Protein 5VIA (pdb70)

Secondary structure (DSSP, 8-state):
----SS-HHHHHHHHHHHHHH-TTHHHHHHHHHHHHHHHHHT---S-TTT-S--STT-HHHHHHHHHHHHHSTTS-HHHHHHHHHHHHHHHTT---HHHHHT-EE------PPP-----SSTT--S--HHHHHHTTTT--HHHHHHHGGGGGS----TTTTS--S-BSSS--S--STHHHHHHHHHGGG-EE------TT-TT-SS--SSEEEEEE---PEEEEEEHHHHHGGGSHHHHHHHHHHHH-HHHHHHHHHHHHHHHHHTT--S-EE-----

Solvent-accessible surface area: 14124 Å² total; per-residue (Å²): 162,130,130,12,140,44,9,34,82,73,5,4,40,20,0,13,126,58,0,116,187,96,47,55,10,0,13,14,1,5,39,10,6,26,2,50,0,0,89,65,20,1,10,27,9,130,24,9,24,8,18,35,1,0,101,31,31,27,129,72,4,44,39,11,18,98,109,0,30,92,57,23,76,90,37,25,67,42,8,0,8,7,5,0,0,0,0,0,0,86,69,2,119,8,9,36,111,39,0,23,100,112,12,103,29,14,3,98,80,81,153,104,75,109,77,94,56,152,20,209,78,124,142,74,116,55,22,57,19,36,62,2,10,70,40,0,39,56,8,78,49,24,9,0,1,0,12,21,0,25,33,3,10,15,60,17,71,42,46,9,7,5,21,102,86,4,9,27,1,12,139,83,102,58,1,38,10,59,4,0,80,8,1,50,136,27,36,241,63,23,50,121,35,122,17,62,121,56,134,142,0,155,107,4,86,75,27,4,155,48,2,63,10,16,117,36,164,138,176,119,120,38,0,0,0,16,15,39,5,6,72,29,1,143,69,173,71,6,82,89,29,1,60,116,0,16,95,52,67,130,47,1,96,105,36,0,25,41,0,1,19,74,2,8,37,7,98,35,152,198,28,98,83,42,40,82,44,154

Structure (mmCIF, N/CA/C/O backbone):
data_5VIA
#
_entry.id   5VIA
#
_cell.length_a   63.680
_cell.length_b   63.680
_cell.length_c   152.490
_cell.angle_alpha   90.00
_cell.angle_beta   90.00
_cell.angle_gamma   90.00
#
_symmetry.space_group_name_H-M   'P 41 21 2'
#
loop_
_entity.id
_entity.type
_entity.pdbx_description
1 polymer Pseudoperoxidase
2 non-polymer 'PROTOPORPHYRIN IX CONTAINING FE'
3 water water
#
loop_
_atom_site.group_PDB
_atom_site.id
_atom_site.type_symbol
_atom_site.label_atom_id
_atom_site.label_alt_id
_atom_site.label_comp_id
_atom_site.label_asym_id
_atom_site.label_entity_id
_atom_site.label_seq_id
_atom_site.pdbx_PDB_ins_code
_atom_site.Cartn_x
_atom_site.Cartn_y
_atom_site.Cartn_z
_atom_site.occupancy
_atom_site.B_iso_or_equiv
_atom_site.auth_seq_id
_atom_site.auth_comp_id
_atom_site.auth_asym_id
_atom_site.auth_atom_id
_atom_site.pdbx_PDB_model_num
ATOM 1 N N . LYS A 1 9 ? 35.855 66.354 80.315 1.00 85.23 56 LYS A N 1
ATOM 2 C CA . LYS A 1 9 ? 35.080 67.107 79.338 1.00 86.10 56 LYS A CA 1
ATOM 3 C C . LYS A 1 9 ? 34.145 66.206 78.535 1.00 85.90 56 LYS A C 1
ATOM 4 O O . LYS A 1 9 ? 34.523 65.679 77.489 1.00 83.90 56 LYS A O 1
ATOM 10 N N . ILE A 1 10 ? 32.920 66.035 79.027 1.00 112.26 57 ILE A N 1
ATOM 11 C CA . ILE A 1 10 ? 31.883 65.291 78.308 1.00 112.11 57 ILE A CA 1
ATOM 12 C C . ILE A 1 10 ? 31.527 66.007 76.997 1.00 112.73 57 ILE A C 1
ATOM 13 O O . ILE A 1 10 ? 30.373 66.380 76.767 1.00 115.18 57 ILE A O 1
ATOM 18 N N . LYS A 1 11 ? 32.530 66.160 76.134 1.00 89.99 58 LYS A N 1
ATOM 19 C CA . LYS A 1 11 ? 32.483 67.096 75.018 1.00 87.77 58 LYS A CA 1
ATOM 20 C C . LYS A 1 11 ? 33.088 66.519 73.738 1.00 83.07 58 LYS A C 1
ATOM 21 O O . LYS A 1 11 ? 34.215 66.863 73.374 1.00 83.15 58 LYS A O 1
ATOM 27 N N . PRO A 1 12 ? 32.357 65.623 73.056 1.00 60.60 59 PRO A N 1
ATOM 28 C CA . PRO A 1 12 ? 32.750 65.357 71.668 1.00 58.00 59 PRO A CA 1
ATOM 29 C C . PRO A 1 12 ? 32.530 66.633 70.855 1.00 59.16 59 PRO A C 1
ATOM 30 O O . PRO A 1 12 ? 31.621 67.396 71.180 1.00 58.82 59 PRO A O 1
ATOM 34 N N . LYS A 1 13 ? 33.355 66.882 69.843 1.00 62.70 60 LYS A N 1
ATOM 35 C CA . LYS A 1 13 ? 33.199 68.081 69.025 1.00 64.73 60 LYS A CA 1
ATOM 36 C C . LYS A 1 13 ? 32.008 67.932 68.088 1.00 64.10 60 LYS A C 1
ATOM 37 O O . LYS A 1 13 ? 31.319 68.904 67.773 1.00 66.77 60 LYS A O 1
ATOM 43 N N . TYR A 1 14 ? 31.761 66.695 67.667 1.00 58.65 61 TYR A N 1
ATOM 44 C CA . TYR A 1 14 ? 30.725 66.402 66.684 1.00 58.21 61 TYR A CA 1
ATOM 45 C C . TYR A 1 14 ? 29.617 65.521 67.241 1.00 56.64 61 TYR A C 1
ATOM 46 O O . TYR A 1 14 ? 29.786 64.857 68.267 1.00 56.37 61 TYR A O 1
ATOM 55 N N . ALA A 1 15 ? 28.486 65.515 66.544 1.00 54.20 62 ALA A N 1
ATOM 56 C CA . ALA A 1 15 ? 27.413 64.571 66.825 1.00 51.84 62 ALA A CA 1
ATOM 57 C C . ALA A 1 15 ? 27.714 63.259 66.115 1.00 50.12 62 ALA A C 1
ATOM 58 O O . ALA A 1 15 ? 28.064 63.258 64.932 1.00 50.38 62 ALA A O 1
ATOM 60 N N . ARG A 1 16 ? 27.572 62.147 66.833 1.00 41.96 63 ARG A N 1
ATOM 61 C CA . ARG A 1 16 ? 27.878 60.830 66.285 1.00 39.98 63 ARG A CA 1
ATOM 62 C C . ARG A 1 16 ? 26.994 60.457 65.091 1.00 39.17 63 ARG A C 1
ATOM 63 O O . ARG A 1 16 ? 27.407 59.666 64.240 1.00 38.84 63 ARG A O 1
ATOM 71 N N . GLU A 1 17 ? 25.792 61.028 65.023 1.00 49.62 64 GLU A N 1
ATOM 72 C CA . GLU A 1 17 ? 24.868 60.731 63.929 1.00 49.95 64 GLU A CA 1
ATOM 73 C C . GLU A 1 17 ? 25.276 61.428 62.637 1.00 51.16 64 GLU A C 1
ATOM 74 O O . GLU A 1 17 ? 24.949 60.956 61.543 1.00 51.74 64 GLU A O 1
ATOM 80 N N . ASP A 1 18 ? 25.973 62.558 62.764 1.00 46.82 65 ASP A N 1
ATOM 81 C CA . ASP A 1 18 ? 26.486 63.278 61.599 1.00 48.03 65 ASP A CA 1
ATOM 82 C C . ASP A 1 18 ? 27.548 62.443 60.893 1.00 46.21 65 ASP A C 1
ATOM 83 O O . ASP A 1 18 ? 27.559 62.355 59.664 1.00 47.19 65 ASP A O 1
ATOM 88 N N . VAL A 1 19 ? 28.435 61.830 61.676 1.00 38.67 66 VAL A N 1
ATOM 89 C CA . VAL A 1 19 ? 29.487 60.992 61.115 1.00 37.65 66 VAL A CA 1
ATOM 90 C C . VAL A 1 19 ? 28.849 59.777 60.446 1.00 36.69 66 VAL A C 1
ATOM 91 O O . VAL A 1 19 ? 29.184 59.433 59.306 1.00 35.88 66 VAL A O 1
ATOM 95 N N . VAL A 1 20 ? 27.911 59.149 61.149 1.00 38.78 67 VAL A N 1
ATOM 96 C CA . VAL A 1 20 ? 27.144 58.045 60.581 1.00 38.31 67 VAL A CA 1
ATOM 97 C C . VAL A 1 20 ? 26.433 58.443 59.278 1.00 38.19 67 VAL A C 1
ATOM 98 O O . VAL A 1 20 ? 26.438 57.692 58.303 1.00 38.55 67 VAL A O 1
ATOM 102 N N . ALA A 1 21 ? 25.844 59.634 59.242 1.00 38.95 68 ALA A N 1
ATOM 103 C CA . ALA A 1 21 ? 25.116 60.060 58.054 1.00 39.29 68 ALA A CA 1
ATOM 104 C C . ALA A 1 21 ? 26.066 60.310 56.883 1.00 42.09 68 ALA A C 1
ATOM 105 O O . ALA A 1 21 ? 25.744 59.990 55.738 1.00 43.38 68 ALA A O 1
ATOM 107 N N . SER A 1 22 ? 27.233 60.884 57.178 1.00 43.26 69 SER A N 1
ATOM 108 C CA . SER A 1 22 ? 28.244 61.156 56.159 1.00 44.76 69 SER A CA 1
ATOM 109 C C . SER A 1 22 ? 28.786 59.854 55.564 1.00 41.57 69 SER A C 1
ATOM 110 O O . SER A 1 22 ? 29.005 59.762 54.363 1.00 43.85 69 SER A O 1
ATOM 113 N N . ALA A 1 23 ? 28.998 58.847 56.399 1.00 39.52 70 ALA A N 1
ATOM 114 C CA . ALA A 1 23 ? 29.433 57.552 55.889 1.00 38.63 70 ALA A CA 1
ATOM 115 C C . ALA A 1 23 ? 28.347 56.898 55.024 1.00 39.47 70 ALA A C 1
ATOM 116 O O . ALA A 1 23 ? 28.641 56.330 53.968 1.00 39.89 70 ALA A O 1
ATOM 118 N N . CYS A 1 24 ? 27.095 56.980 55.471 1.00 41.06 71 CYS A N 1
ATOM 119 C CA . CYS A 1 24 ? 25.972 56.420 54.719 1.00 40.40 71 CYS A CA 1
ATOM 120 C C . CYS A 1 24 ? 25.857 56.978 53.303 1.00 41.64 71 CYS A C 1
ATOM 121 O O . CYS A 1 24 ? 25.535 56.239 52.368 1.00 42.32 71 CYS A O 1
ATOM 124 N N . LYS A 1 25 ? 26.106 58.276 53.149 1.00 42.45 72 LYS A N 1
ATOM 125 C CA . LYS A 1 25 ? 26.036 58.907 51.833 1.00 47.06 72 LYS A CA 1
ATOM 126 C C . LYS A 1 25 ? 27.105 58.339 50.900 1.00 48.41 72 LYS A C 1
ATOM 127 O O . LYS A 1 25 ? 26.854 58.139 49.708 1.00 50.01 72 LYS A O 1
ATOM 133 N N . GLN A 1 26 ? 28.287 58.066 51.449 1.00 45.72 73 GLN A N 1
ATOM 134 C CA . GLN A 1 26 ? 29.358 57.427 50.687 1.00 45.50 73 GLN A CA 1
ATOM 135 C C . GLN A 1 26 ? 28.917 56.036 50.223 1.00 44.09 73 GLN A C 1
ATOM 136 O O . GLN A 1 26 ? 29.128 55.653 49.065 1.00 44.35 73 GLN A O 1
ATOM 142 N N . PHE A 1 27 ? 28.272 55.302 51.127 1.00 36.82 74 PHE A N 1
ATOM 143 C CA . PHE A 1 27 ? 27.755 53.974 50.828 1.00 34.51 74 PHE A CA 1
ATOM 144 C C . PHE A 1 27 ? 26.674 54.017 49.757 1.00 38.02 74 PHE A C 1
ATOM 145 O O . PHE A 1 27 ? 26.457 53.031 49.056 1.00 39.37 74 PHE A O 1
ATOM 153 N N . GLU A 1 28 ? 25.994 55.149 49.632 1.00 47.23 75 GLU A N 1
ATOM 154 C CA . GLU A 1 28 ? 24.958 55.278 48.618 1.00 50.05 75 GLU A CA 1
ATOM 155 C C . GLU A 1 28 ? 25.518 55.210 47.192 1.00 50.74 75 GLU A C 1
ATOM 156 O O . GLU A 1 28 ? 24.826 54.771 46.271 1.00 52.88 75 GLU A O 1
ATOM 162 N N . PHE A 1 29 ? 26.771 55.624 47.015 1.00 47.77 76 PHE A N 1
ATOM 163 C CA . PHE A 1 29 ? 27.428 55.540 45.707 1.00 48.77 76 PHE A CA 1
ATOM 164 C C . PHE A 1 29 ? 28.315 54.305 45.584 1.00 48.91 76 PHE A C 1
ATOM 165 O O . PHE A 1 29 ? 28.516 53.790 44.482 1.00 49.22 76 PHE A O 1
ATOM 173 N N . ARG A 1 30 ? 28.841 53.841 46.717 1.00 42.45 77 ARG A N 1
ATOM 174 C CA . ARG A 1 30 ? 29.641 52.622 46.772 1.00 41.99 77 ARG A CA 1
ATOM 175 C C . ARG A 1 30 ? 29.003 51.646 47.768 1.00 40.42 77 ARG A C 1
ATOM 176 O O . ARG A 1 30 ? 29.512 51.473 48.879 1.00 38.44 77 ARG A O 1
ATOM 184 N N . PRO A 1 31 ? 27.881 51.015 47.372 1.00 40.31 78 PRO A N 1
ATOM 185 C CA . PRO A 1 31 ? 27.106 50.138 48.259 1.00 38.11 78 PRO A CA 1
ATOM 186 C C . PRO A 1 31 ? 27.910 48.958 48.769 1.00 34.48 78 PRO A C 1
ATOM 187 O O . PRO A 1 31 ? 27.575 48.418 49.816 1.00 33.70 78 PRO A O 1
ATOM 191 N N . ASP A 1 32 ? 28.943 48.560 48.031 1.00 39.89 79 ASP A N 1
ATOM 192 C CA . ASP A 1 32 ? 29.748 47.402 48.398 1.00 37.76 79 ASP A CA 1
ATOM 193 C C . ASP A 1 32 ? 30.634 47.672 49.605 1.00 37.33 79 ASP A C 1
ATOM 194 O O . ASP A 1 32 ? 31.052 46.741 50.295 1.00 37.53 79 ASP A O 1
ATOM 199 N N . LEU A 1 33 ? 30.928 48.948 49.849 1.00 33.88 80 LEU A N 1
ATOM 200 C CA . LEU A 1 33 ? 31.851 49.328 50.922 1.00 33.81 80 LEU A CA 1
ATOM 201 C C . LEU A 1 33 ? 31.203 49.347 52.300 1.00 32.79 80 LEU A C 1
ATOM 202 O O . LEU A 1 33 ? 31.890 49.498 53.317 1.00 32.66 80 LEU A O 1
ATOM 207 N N . ALA A 1 34 ? 29.886 49.198 52.352 1.00 30.61 81 ALA A N 1
ATOM 208 C CA . ALA A 1 34 ? 29.220 49.125 53.650 1.00 30.31 81 ALA A CA 1
ATOM 209 C C . ALA A 1 34 ? 29.630 47.860 54.369 1.00 31.29 81 ALA A C 1
ATOM 210 O O . ALA A 1 34 ? 30.041 47.893 55.547 1.00 29.03 81 ALA A O 1
ATOM 212 N N . ALA A 1 35 ? 29.521 46.725 53.684 1.00 26.94 82 ALA A N 1
ATOM 213 C CA . ALA A 1 35 ? 29.933 45.484 54.331 1.00 27.56 82 ALA A CA 1
ATOM 214 C C . ALA A 1 35 ? 31.446 45.445 54.597 1.00 26.31 82 ALA A C 1
ATOM 215 O O . ALA A 1 35 ? 31.894 44.923 55.628 1.00 26.28 82 ALA A O 1
ATOM 217 N N . THR A 1 36 ? 32.245 45.989 53.685 1.00 26.55 83 THR A N 1
ATOM 218 C CA . THR A 1 36 ? 33.687 46.017 53.921 1.00 26.32 83 THR A CA 1
ATOM 219 C C . THR A 1 36 ? 34.026 46.879 55.158 1.00 29.07 83 THR A C 1
ATOM 220 O O . THR A 1 36 ? 34.949 46.554 55.924 1.00 27.22 83 THR A O 1
ATOM 224 N N . SER A 1 37 ? 33.271 47.957 55.369 1.00 27.18 84 SER A N 1
ATOM 225 C CA . SER A 1 37 ? 33.488 48.794 56.543 1.00 26.79 84 SER A CA 1
ATOM 226 C C . SER A 1 37 ? 33.133 48.030 57.817 1.00 27.45 84 SER A C 1
ATOM 227 O O . SER A 1 37 ? 33.755 48.234 58.859 1.00 28.44 84 SER A O 1
ATOM 230 N N . ILE A 1 38 ? 32.145 47.144 57.732 1.00 26.46 85 ILE A N 1
ATOM 231 C CA . ILE A 1 38 ? 31.776 46.313 58.872 1.00 26.44 85 ILE A CA 1
ATOM 232 C C . ILE A 1 38 ? 32.898 45.324 59.141 1.00 26.46 85 ILE A C 1
ATOM 233 O O . ILE A 1 38 ? 33.318 45.158 60.288 1.00 24.98 85 ILE A O 1
ATOM 238 N N . ARG A 1 39 ? 33.401 44.683 58.082 1.00 25.92 86 ARG A N 1
ATOM 239 C CA . ARG A 1 39 ? 34.519 43.766 58.240 1.00 26.51 86 ARG A CA 1
ATOM 240 C C . ARG A 1 39 ? 35.704 44.470 58.911 1.00 27.75 86 ARG A C 1
ATOM 241 O O . ARG A 1 39 ? 36.371 43.894 59.761 1.00 27.24 86 ARG A O 1
ATOM 249 N N . THR A 1 40 ? 35.936 45.719 58.519 1.00 27.11 87 THR A N 1
ATOM 250 C CA . THR A 1 40 ? 37.015 46.521 59.080 1.00 27.16 87 THR A CA 1
ATOM 251 C C . THR A 1 40 ? 36.946 46.659 60.608 1.00 27.98 87 THR A C 1
ATOM 252 O O . THR A 1 40 ? 37.978 46.744 61.265 1.00 28.39 87 THR A O 1
ATOM 256 N N . ALA A 1 41 ? 35.745 46.678 61.178 1.00 26.99 88 ALA A N 1
ATOM 257 C CA . ALA A 1 41 ? 35.642 46.773 62.634 1.00 27.18 88 ALA A CA 1
ATOM 258 C C . ALA A 1 41 ? 36.233 45.522 63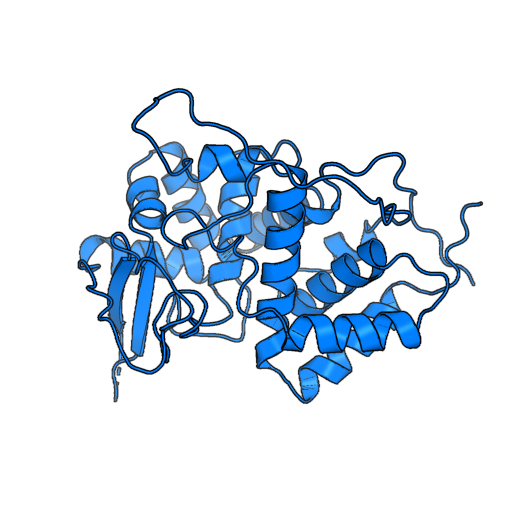.262 1.00 27.46 88 ALA A C 1
ATOM 259 O O . ALA A 1 41 ? 36.867 45.591 64.322 1.00 25.97 88 ALA A O 1
ATOM 261 N N . PHE A 1 42 ? 36.000 44.379 62.616 1.00 22.88 89 PHE A N 1
ATOM 262 C CA . PHE A 1 42 ? 36.580 43.116 63.059 1.00 23.48 89 PHE A CA 1
ATOM 263 C C . PHE A 1 42 ? 38.084 43.044 62.809 1.00 24.41 89 PHE A C 1
ATOM 264 O O . PHE A 1 42 ? 38.846 42.619 63.692 1.00 23.23 89 PHE A O 1
ATOM 272 N N . VAL A 1 43 ? 38.522 43.443 61.614 1.00 22.18 90 VAL A N 1
ATOM 273 C CA . VAL A 1 43 ? 39.955 43.498 61.322 1.00 21.16 90 VAL A CA 1
ATOM 274 C C . VAL A 1 43 ? 40.697 44.278 62.423 1.00 23.71 90 VAL A C 1
ATOM 275 O O . VAL A 1 43 ? 41.706 43.802 62.970 1.00 22.54 90 VAL A O 1
ATOM 279 N N . LEU A 1 44 ? 40.182 45.460 62.766 1.00 24.48 91 LEU A N 1
ATOM 280 C CA . LEU A 1 44 ? 40.860 46.319 63.737 1.00 23.48 91 LEU A CA 1
ATOM 281 C C . LEU A 1 44 ? 40.883 45.663 65.111 1.00 24.52 91 LEU A C 1
ATOM 282 O O . LEU A 1 44 ? 41.920 45.623 65.764 1.00 25.33 91 LEU A O 1
ATOM 287 N N . ALA A 1 45 ? 39.741 45.131 65.530 1.00 24.01 92 ALA A N 1
ATOM 288 C CA . ALA A 1 45 ? 39.626 44.506 66.844 1.00 23.67 92 ALA A CA 1
ATOM 289 C C . ALA A 1 45 ? 40.488 43.260 66.935 1.00 24.26 92 ALA A C 1
ATOM 290 O O . ALA A 1 45 ? 41.121 43.019 67.966 1.00 23.06 92 ALA A O 1
ATOM 292 N N . ALA A 1 46 ? 40.506 42.455 65.868 1.00 22.02 93 ALA A N 1
ATOM 293 C CA . ALA A 1 46 ? 41.348 41.260 65.858 1.00 21.96 93 ALA A CA 1
ATOM 294 C C . ALA A 1 46 ? 42.810 41.652 65.962 1.00 22.62 93 ALA A C 1
ATOM 295 O O . ALA A 1 46 ? 43.603 40.989 66.657 1.00 23.95 93 ALA A O 1
ATOM 297 N N . ARG A 1 47 ? 43.188 42.731 65.285 1.00 26.48 94 ARG A N 1
ATOM 298 C CA . ARG A 1 47 ? 44.573 43.194 65.355 1.00 25.45 94 ARG A CA 1
ATOM 299 C C . ARG A 1 47 ? 44.945 43.685 66.766 1.00 26.12 94 ARG A C 1
ATOM 300 O O . ARG A 1 47 ? 46.026 43.374 67.273 1.00 27.12 94 ARG A O 1
ATOM 308 N N . ARG A 1 48 ? 44.057 44.441 67.399 1.00 23.96 95 ARG A N 1
ATOM 309 C CA . ARG A 1 48 ? 44.323 44.885 68.778 1.00 25.53 95 ARG A CA 1
ATOM 310 C C . ARG A 1 48 ? 44.459 43.697 69.739 1.00 24.18 95 ARG A C 1
ATOM 311 O O . ARG A 1 48 ? 45.194 43.761 70.727 1.00 25.69 95 ARG A O 1
ATOM 319 N N . ALA A 1 49 ? 43.757 42.609 69.441 1.00 25.00 96 ALA A N 1
ATOM 320 C CA . ALA A 1 49 ? 43.762 41.425 70.299 1.00 26.04 96 ALA A CA 1
ATOM 321 C C . ALA A 1 49 ? 44.900 40.456 69.986 1.00 26.78 96 ALA A C 1
ATOM 322 O O . ALA A 1 49 ? 45.103 39.481 70.707 1.00 25.58 96 ALA A O 1
ATOM 324 N N . GLY A 1 50 ? 45.641 40.707 68.908 1.00 23.63 97 GLY A N 1
ATOM 325 C CA . GLY A 1 50 ? 46.796 39.881 68.604 1.00 23.61 97 GLY A CA 1
ATOM 326 C C . GLY A 1 50 ? 46.486 38.771 67.619 1.00 25.21 97 GLY A C 1
ATOM 327 O O . GLY A 1 50 ? 47.259 37.815 67.492 1.00 26.28 97 GLY A O 1
ATOM 328 N N . PHE A 1 51 ? 45.374 38.911 66.893 1.00 24.87 98 PHE A N 1
ATOM 329 C CA . PHE A 1 51 ? 45.008 37.931 65.888 1.00 25.03 98 PHE A CA 1
ATOM 330 C C . PHE A 1 51 ? 44.916 38.517 64.470 1.00 25.08 98 PHE A C 1
ATOM 331 O O . PHE A 1 51 ? 43.931 38.249 63.772 1.00 25.70 98 PHE A O 1
ATOM 339 N N . PRO A 1 52 ? 45.941 39.285 64.028 1.00 28.10 99 PRO A N 1
ATOM 340 C CA . PRO A 1 52 ? 45.873 39.685 62.620 1.00 28.61 99 PRO A CA 1
ATOM 341 C C . PRO A 1 52 ? 45.971 38.425 61.770 1.00 29.76 99 PRO A C 1
ATOM 342 O O . PRO A 1 52 ? 46.766 37.539 62.109 1.00 29.04 99 PRO A O 1
ATOM 346 N N . ALA A 1 53 ? 45.184 38.334 60.699 1.00 30.44 100 ALA A N 1
ATOM 347 C CA . ALA A 1 53 ? 45.198 37.129 59.865 1.00 31.36 100 ALA A CA 1
ATOM 348 C C . ALA A 1 53 ? 46.026 37.304 58.603 1.00 31.84 100 ALA A C 1
ATOM 349 O O . ALA A 1 53 ? 46.092 38.397 58.035 1.00 30.95 100 ALA A O 1
ATOM 351 N N . GLU A 1 54 ? 46.636 36.208 58.168 1.00 42.96 101 GLU A N 1
ATOM 352 C CA . GLU A 1 54 ? 47.365 36.164 56.917 1.00 46.95 101 GLU A CA 1
ATOM 353 C C . GLU A 1 54 ? 46.496 35.451 55.879 1.00 47.44 101 GLU A C 1
ATOM 354 O O . GLU A 1 54 ? 46.574 35.732 54.677 1.00 47.34 101 GLU A O 1
ATOM 360 N N . THR A 1 55 ? 45.640 34.550 56.362 1.00 35.48 102 THR A N 1
ATOM 361 C CA . THR A 1 55 ? 44.786 33.742 55.489 1.00 35.78 102 THR A CA 1
ATOM 362 C C . THR A 1 55 ? 43.330 33.692 55.979 1.00 34.51 102 THR A C 1
ATOM 363 O O . THR A 1 55 ? 43.070 33.633 57.193 1.00 32.61 102 THR A O 1
ATOM 367 N N . VAL A 1 56 ? 42.377 33.714 55.043 1.00 28.79 103 VAL A N 1
ATOM 368 C CA . VAL A 1 56 ? 40.962 33.572 55.408 1.00 27.17 103 VAL A CA 1
ATOM 369 C C . VAL A 1 56 ? 40.624 32.176 55.919 1.00 27.99 103 VAL A C 1
ATOM 370 O O . VAL A 1 56 ? 39.531 31.951 56.458 1.00 30.14 103 VAL A O 1
ATOM 374 N N . ASP A 1 57 ? 41.553 31.235 55.762 1.00 29.25 104 ASP A N 1
ATOM 375 C CA . ASP A 1 57 ? 41.407 29.945 56.419 1.00 29.26 104 ASP A CA 1
ATOM 376 C C . ASP A 1 57 ? 41.268 30.150 57.933 1.00 31.27 104 ASP A C 1
ATOM 377 O O . ASP A 1 57 ? 40.643 29.337 58.622 1.00 31.57 104 ASP A O 1
ATOM 382 N N . GLU A 1 58 ? 41.827 31.246 58.440 1.00 28.80 105 GLU A N 1
ATOM 383 C CA . GLU A 1 58 ? 41.692 31.586 59.866 1.00 27.24 105 GLU A CA 1
ATOM 384 C C . GLU A 1 58 ? 40.502 32.512 60.135 1.00 27.53 105 GLU A C 1
ATOM 385 O O . GLU A 1 58 ? 39.597 32.159 60.886 1.00 28.20 105 GLU A O 1
ATOM 391 N N . SER A 1 59 ? 40.517 33.699 59.526 1.00 25.72 106 SER A N 1
ATOM 392 C CA . SER A 1 59 ? 39.402 34.633 59.600 1.00 24.17 106 SER A CA 1
ATOM 393 C C . SER A 1 59 ? 39.608 35.699 58.554 1.00 22.87 106 SER A C 1
ATOM 394 O O . SER A 1 59 ? 40.640 35.708 57.877 1.00 25.80 106 SER A O 1
ATOM 397 N N . CYS A 1 60 ? 38.651 36.610 58.417 1.00 27.59 107 CYS A N 1
ATOM 398 C CA . CYS A 1 60 ? 38.808 37.691 57.452 1.00 27.37 107 CYS A CA 1
ATOM 399 C C . CYS A 1 60 ? 39.527 38.906 58.040 1.00 27.40 107 CYS A C 1
ATOM 400 O O . CYS A 1 60 ? 39.493 39.994 57.457 1.00 25.76 107 CYS A O 1
ATOM 403 N N . ALA A 1 61 ? 40.216 38.715 59.166 1.00 26.38 108 ALA A N 1
ATOM 404 C CA . ALA A 1 61 ? 41.017 39.785 59.747 1.00 26.56 108 ALA A CA 1
ATOM 405 C C . ALA A 1 61 ? 42.304 40.011 58.967 1.00 28.88 108 ALA A C 1
ATOM 406 O O . ALA A 1 61 ? 43.360 40.257 59.557 1.00 28.71 108 ALA A O 1
ATOM 408 N N . VAL A 1 62 ? 42.236 39.917 57.643 1.00 29.65 109 VAL A N 1
ATOM 409 C CA . VAL A 1 62 ? 43.407 40.192 56.828 1.00 29.37 109 VAL A CA 1
ATOM 410 C C . VAL A 1 62 ? 43.416 41.673 56.483 1.00 27.62 109 VAL A C 1
ATOM 411 O O . VAL A 1 62 ? 42.378 42.328 56.516 1.00 30.28 109 VAL A O 1
ATOM 415 N N . VAL A 1 63 ? 44.585 42.202 56.159 1.00 35.30 110 VAL A N 1
ATOM 416 C CA . VAL A 1 63 ? 44.724 43.626 55.902 1.00 35.94 110 VAL A CA 1
ATOM 417 C C . VAL A 1 63 ? 44.375 43.946 54.449 1.00 36.83 110 VAL A C 1
ATOM 418 O O . VAL A 1 63 ? 44.263 45.119 54.060 1.00 36.96 110 VAL A O 1
ATOM 422 N N . ARG A 1 64 ? 44.192 42.896 53.652 1.00 31.78 111 ARG A N 1
ATOM 423 C CA . ARG A 1 64 ? 43.986 43.058 52.213 1.00 32.64 111 ARG A CA 1
ATOM 424 C C . ARG A 1 64 ? 42.558 43.485 51.880 1.00 33.10 111 ARG A C 1
ATOM 425 O O . ARG A 1 64 ? 41.625 43.223 52.635 1.00 32.71 111 ARG A O 1
ATOM 433 N N . GLY A 1 65 ? 42.402 44.171 50.751 1.00 35.27 112 GLY A N 1
ATOM 434 C CA . GLY A 1 65 ? 41.093 44.580 50.281 1.00 35.21 112 GLY A CA 1
ATOM 435 C C . GLY A 1 65 ? 40.428 45.691 51.071 1.00 35.05 112 GLY A C 1
ATOM 436 O O . GLY A 1 65 ? 39.201 45.737 51.155 1.00 35.13 112 GLY A O 1
ATOM 437 N N . LEU A 1 66 ? 41.219 46.594 51.643 1.00 36.19 113 LEU A N 1
ATOM 438 C CA . LEU A 1 66 ? 40.656 47.644 52.491 1.00 33.89 113 LEU A CA 1
ATOM 439 C C . LEU A 1 66 ? 40.998 49.042 51.982 1.00 34.21 113 LEU A C 1
ATOM 440 O O . LEU A 1 66 ? 40.762 50.025 52.690 1.00 34.77 113 LEU A O 1
ATOM 445 N N . ASP A 1 67 ? 41.550 49.127 50.767 1.00 37.78 114 ASP A N 1
ATOM 446 C CA . ASP A 1 67 ? 41.954 50.410 50.179 1.00 43.29 114 ASP A CA 1
ATOM 447 C C . ASP A 1 67 ? 40.781 51.372 50.001 1.00 42.27 114 ASP A C 1
ATOM 448 O O . ASP A 1 67 ? 40.894 52.568 50.296 1.00 42.74 114 ASP A O 1
ATOM 453 N N . ASP A 1 68 ? 39.665 50.853 49.493 1.00 42.41 115 ASP A N 1
ATOM 454 C CA . ASP A 1 68 ? 38.508 51.692 49.210 1.00 42.06 115 ASP A CA 1
ATOM 455 C C . ASP A 1 68 ? 37.874 52.156 50.529 1.00 40.93 115 ASP A C 1
ATOM 456 O O . ASP A 1 68 ? 37.477 53.318 50.658 1.00 41.01 115 ASP A O 1
ATOM 461 N N . VAL A 1 69 ? 37.808 51.260 51.513 1.00 37.10 116 VAL A N 1
ATOM 462 C CA . VAL A 1 69 ? 37.363 51.641 52.857 1.00 37.85 116 VAL A CA 1
ATOM 463 C C . VAL A 1 69 ? 38.259 52.715 53.458 1.00 38.79 116 VAL A C 1
ATOM 464 O O . VAL A 1 69 ? 37.766 53.669 54.053 1.00 38.37 116 VAL A O 1
ATOM 468 N N . ALA A 1 70 ? 39.573 52.567 53.290 1.00 41.29 117 ALA A N 1
ATOM 469 C CA . ALA A 1 70 ? 40.509 53.563 53.792 1.00 41.47 117 ALA A CA 1
ATOM 470 C C . ALA A 1 70 ? 40.253 54.894 53.104 1.00 43.63 117 ALA A C 1
ATOM 471 O O . ALA A 1 70 ? 40.443 55.952 53.703 1.00 45.61 117 ALA A O 1
ATOM 473 N N . GLY A 1 71 ? 39.829 54.832 51.843 1.00 41.46 118 GLY A N 1
ATOM 474 C CA . GLY A 1 71 ? 39.377 56.010 51.121 1.00 42.37 118 GLY A CA 1
ATOM 475 C C . GLY A 1 71 ? 38.253 56.738 51.851 1.00 41.72 118 GLY A C 1
ATOM 476 O O . GLY A 1 71 ? 38.327 57.950 52.053 1.00 44.35 118 GLY A O 1
ATOM 477 N N . ILE A 1 72 ? 37.214 56.009 52.249 1.00 39.94 119 ILE A N 1
ATOM 478 C CA . ILE A 1 72 ? 36.098 56.611 52.981 1.00 41.87 119 ILE A CA 1
ATOM 479 C C . ILE A 1 72 ? 36.526 57.134 54.365 1.00 40.98 119 ILE A C 1
ATOM 480 O O . ILE A 1 72 ? 36.118 58.220 54.786 1.00 42.08 119 ILE A O 1
ATOM 485 N N . MET A 1 73 ? 37.358 56.362 55.060 1.00 46.35 120 MET A N 1
ATOM 486 C CA . MET A 1 73 ? 37.869 56.757 56.366 1.00 47.37 120 MET A CA 1
ATOM 487 C C . MET A 1 73 ? 38.636 58.064 56.289 1.00 49.10 120 MET A C 1
ATOM 488 O O . MET A 1 73 ? 38.521 58.908 57.181 1.00 51.10 120 MET A O 1
ATOM 493 N N . ASN A 1 74 ? 39.425 58.226 55.226 1.00 49.41 121 ASN A N 1
ATOM 494 C CA . ASN A 1 74 ? 40.157 59.464 55.003 1.00 53.00 121 ASN A CA 1
ATOM 495 C C . ASN A 1 74 ? 39.206 60.627 54.745 1.00 54.22 121 ASN A C 1
ATOM 496 O O . ASN A 1 74 ? 39.462 61.752 55.178 1.00 54.64 121 ASN A O 1
ATOM 501 N N . TYR A 1 75 ? 38.112 60.357 54.033 1.00 54.22 122 TYR A N 1
ATOM 502 C CA . TYR A 1 75 ? 37.109 61.389 53.787 1.00 55.59 122 TYR A CA 1
ATOM 503 C C . TYR A 1 75 ? 36.449 61.809 55.092 1.00 53.72 122 TYR A C 1
ATOM 504 O O . TYR A 1 75 ? 36.312 62.998 55.367 1.00 55.80 122 TYR A O 1
ATOM 513 N N . LEU A 1 76 ? 36.029 60.827 55.885 1.00 47.67 123 LEU A N 1
ATOM 514 C CA . LEU A 1 76 ? 35.381 61.109 57.163 1.00 46.78 123 LEU A CA 1
ATOM 515 C C . LEU A 1 76 ? 36.302 61.881 58.115 1.00 48.18 123 LEU A C 1
ATOM 516 O O . LEU A 1 76 ? 35.876 62.854 58.744 1.00 49.57 123 LEU A O 1
ATOM 521 N N . SER A 1 77 ? 37.566 61.468 58.196 1.00 50.48 124 SER A N 1
ATOM 522 C CA . SER A 1 77 ? 38.550 62.168 59.022 1.00 53.10 124 SER A CA 1
ATOM 523 C C . SER A 1 77 ? 38.823 63.613 58.587 1.00 55.23 124 SER A C 1
ATOM 524 O O . SER A 1 77 ? 38.988 64.494 59.434 1.00 56.98 124 SER A O 1
ATOM 527 N N . SER A 1 78 ? 38.889 63.858 57.280 1.00 51.40 125 SER A N 1
ATOM 528 C CA . SER A 1 78 ? 39.035 65.225 56.779 1.00 54.61 125 SER A CA 1
ATOM 529 C C . SER A 1 78 ? 37.793 66.047 57.098 1.00 55.40 125 SER A C 1
ATOM 530 O O . SER A 1 78 ? 37.886 67.206 57.503 1.00 56.82 125 SER A O 1
ATOM 533 N N . THR A 1 79 ? 36.634 65.426 56.910 1.00 57.90 126 THR A N 1
ATOM 534 C CA . THR A 1 79 ? 35.342 66.036 57.204 1.00 58.83 126 THR A CA 1
ATOM 535 C C . THR A 1 79 ? 35.201 66.299 58.701 1.00 57.69 126 THR A C 1
ATOM 536 O O . THR A 1 79 ? 34.715 67.357 59.116 1.00 58.91 126 THR A O 1
ATOM 540 N N . TYR A 1 80 ? 35.636 65.329 59.502 1.00 54.89 127 TYR A N 1
ATOM 541 C CA . TYR A 1 80 ? 35.611 65.444 60.958 1.00 52.63 127 TYR A CA 1
ATOM 542 C C . TYR A 1 80 ? 37.012 65.404 61.585 1.00 52.98 127 TYR A C 1
ATOM 543 O O . TYR A 1 80 ? 37.364 64.446 62.273 1.00 52.22 127 TYR A O 1
ATOM 552 N N . PRO A 1 81 ? 37.810 66.466 61.374 1.00 56.62 128 PRO A N 1
ATOM 553 C CA . PRO A 1 81 ? 39.109 66.558 62.053 1.00 56.70 128 PRO A CA 1
ATOM 554 C C . PRO A 1 81 ? 38.843 66.686 63.549 1.00 57.93 128 PRO A C 1
ATOM 555 O O . PRO A 1 81 ? 37.681 66.817 63.904 1.00 61.29 128 PRO A O 1
ATOM 559 N N . ALA A 1 82 ? 39.857 66.627 64.404 1.00 57.98 129 ALA A N 1
ATOM 560 C CA . ALA A 1 82 ? 39.637 66.693 65.860 1.00 60.12 129 ALA A CA 1
ATOM 561 C C . ALA A 1 82 ? 38.967 65.457 66.454 1.00 59.16 129 ALA A C 1
ATOM 562 O O . ALA A 1 82 ? 38.931 65.297 67.675 1.00 60.08 129 ALA A O 1
ATOM 564 N N . SER A 1 83 ? 38.419 64.594 65.605 1.00 55.23 130 SER A N 1
ATOM 565 C CA . SER A 1 83 ? 38.020 63.269 66.054 1.00 52.71 130 SER A CA 1
ATOM 566 C C . SER A 1 83 ? 39.192 62.328 65.850 1.00 48.95 130 SER A C 1
ATOM 567 O O . SER A 1 83 ? 39.996 62.526 64.943 1.00 49.33 130 SER A O 1
ATOM 570 N N . SER A 1 84 ? 39.307 61.309 66.693 1.00 39.19 131 SER A N 1
ATOM 571 C CA . SER A 1 84 ? 40.315 60.289 66.463 1.00 37.62 131 SER A CA 1
ATOM 572 C C . SER A 1 84 ? 39.863 59.423 65.293 1.00 37.76 131 SER A C 1
ATOM 573 O O . SER A 1 84 ? 38.659 59.255 65.054 1.00 36.67 131 SER A O 1
ATOM 576 N N . THR A 1 85 ? 40.830 58.889 64.555 1.00 43.06 132 THR A N 1
ATOM 577 C CA . THR A 1 85 ? 40.549 58.027 63.409 1.00 42.50 132 THR A CA 1
ATOM 578 C C . THR A 1 85 ? 39.892 56.715 63.843 1.00 40.28 132 THR A C 1
ATOM 579 O O . THR A 1 85 ? 39.059 56.156 63.128 1.00 40.24 132 THR A O 1
ATOM 583 N N . GLU A 1 86 ? 40.247 56.233 65.031 1.00 36.14 133 GLU A N 1
ATOM 584 C CA . GLU A 1 86 ? 39.619 55.034 65.572 1.00 34.19 133 GLU A CA 1
ATOM 585 C C . GLU A 1 86 ? 38.128 55.242 65.857 1.00 34.64 133 GLU A C 1
ATOM 586 O O . GLU A 1 86 ? 37.311 54.378 65.538 1.00 34.27 133 GLU A O 1
ATOM 592 N N . ASP A 1 87 ? 37.775 56.378 66.457 1.00 29.32 134 ASP A N 1
ATOM 593 C CA . ASP A 1 87 ? 36.367 56.706 66.688 1.00 28.22 134 ASP A CA 1
ATOM 594 C C . ASP A 1 87 ? 35.602 56.763 65.362 1.00 28.29 134 ASP A C 1
ATOM 595 O O . ASP A 1 87 ? 34.519 56.177 65.223 1.00 28.70 134 ASP A O 1
ATOM 600 N N . VAL A 1 88 ? 36.174 57.464 64.390 1.00 35.15 135 VAL A N 1
ATOM 601 C CA . VAL A 1 88 ? 35.568 57.568 63.066 1.00 35.31 135 VAL A CA 1
ATOM 602 C C . VAL A 1 88 ? 35.366 56.187 62.443 1.00 32.98 135 VAL A C 1
ATOM 603 O O . VAL A 1 88 ? 34.319 55.903 61.866 1.00 33.83 135 VAL A O 1
ATOM 607 N N . ALA A 1 89 ? 36.366 55.323 62.575 1.00 31.67 136 ALA A N 1
ATOM 608 C CA . ALA A 1 89 ? 36.290 53.995 61.979 1.00 31.98 136 ALA A CA 1
ATOM 609 C C . ALA A 1 89 ? 35.151 53.170 62.578 1.00 31.41 136 ALA A C 1
ATOM 610 O O . ALA A 1 89 ? 34.436 52.472 61.853 1.00 29.90 136 ALA A O 1
ATOM 612 N N . SER A 1 90 ? 34.969 53.256 63.895 1.00 30.58 137 SER A N 1
ATOM 613 C CA . SER A 1 90 ? 33.888 52.521 64.549 1.00 30.14 137 SER A CA 1
ATOM 614 C C . SER A 1 90 ? 32.507 53.039 64.117 1.00 29.55 137 SER A C 1
ATOM 615 O O . SER A 1 90 ? 31.559 52.252 63.981 1.00 27.06 137 SER A O 1
ATOM 618 N N . LEU A 1 91 ? 32.398 54.345 63.878 1.00 33.10 138 LEU A N 1
ATOM 619 C CA . LEU A 1 91 ? 31.133 54.943 63.431 1.00 33.26 138 LEU A CA 1
ATOM 620 C C . LEU A 1 91 ? 30.803 54.589 61.976 1.00 33.14 138 LEU A C 1
ATOM 621 O O . LEU A 1 91 ? 29.624 54.477 61.596 1.00 32.32 138 LEU A O 1
ATOM 626 N N . ALA A 1 92 ? 31.845 54.425 61.165 1.00 34.18 139 ALA A N 1
ATOM 627 C CA . ALA A 1 92 ? 31.682 53.979 59.784 1.00 35.11 139 ALA A CA 1
ATOM 628 C C . ALA A 1 92 ? 31.192 52.535 59.725 1.00 33.72 139 ALA A C 1
ATOM 629 O O . ALA A 1 92 ? 30.395 52.192 58.865 1.00 31.62 139 ALA A O 1
ATOM 631 N N . ALA A 1 93 ? 31.682 51.687 60.628 1.00 29.66 140 ALA A N 1
ATOM 632 C CA . ALA A 1 93 ? 31.210 50.310 60.696 1.00 28.19 140 ALA A CA 1
ATOM 633 C C . ALA A 1 93 ? 29.743 50.307 61.095 1.00 29.02 140 ALA A C 1
ATOM 634 O O . ALA A 1 93 ? 28.924 49.592 60.503 1.00 27.97 140 ALA A O 1
ATOM 636 N N . ILE A 1 94 ? 29.414 51.113 62.104 1.00 28.79 141 ILE A N 1
ATOM 637 C CA . ILE A 1 94 ? 28.033 51.244 62.563 1.00 30.23 141 ILE A CA 1
ATOM 638 C C . ILE A 1 94 ? 27.149 51.758 61.428 1.00 29.69 141 ILE A C 1
ATOM 639 O O . ILE A 1 94 ? 26.016 51.312 61.258 1.00 30.14 141 ILE A O 1
ATOM 644 N N . ALA A 1 95 ? 27.675 52.682 60.632 1.00 29.57 142 ALA A N 1
ATOM 645 C CA . ALA A 1 95 ? 26.939 53.176 59.470 1.00 30.78 142 ALA A CA 1
ATOM 646 C C . ALA A 1 95 ? 26.743 52.079 58.420 1.00 29.35 142 ALA A C 1
ATOM 647 O O . ALA A 1 95 ? 25.730 52.067 57.708 1.00 30.93 142 ALA A O 1
ATOM 649 N N . GLY A 1 96 ? 27.705 51.159 58.328 1.00 27.89 143 GLY A N 1
ATOM 650 C CA . GLY A 1 96 ? 27.577 50.017 57.431 1.00 27.12 143 GLY A CA 1
ATOM 651 C C . GLY A 1 96 ? 26.393 49.147 57.818 1.00 27.75 143 GLY A C 1
ATOM 652 O O . GLY A 1 96 ? 25.614 48.713 56.960 1.00 25.80 143 GLY A O 1
ATOM 653 N N . ILE A 1 97 ? 26.251 48.883 59.117 1.00 26.56 144 ILE A N 1
ATOM 654 C CA . ILE A 1 97 ? 25.120 48.104 59.605 1.00 27.67 144 ILE A CA 1
ATOM 655 C C . ILE A 1 97 ? 23.802 48.798 59.257 1.00 27.06 144 ILE A C 1
ATOM 656 O O . ILE A 1 97 ? 22.859 48.164 58.753 1.00 28.00 144 ILE A O 1
ATOM 661 N N . LYS A 1 98 ? 23.725 50.093 59.553 1.00 30.03 145 LYS A N 1
ATOM 662 C CA . LYS A 1 98 ? 22.552 50.899 59.223 1.00 30.03 145 LYS A CA 1
ATOM 663 C C . LYS A 1 98 ? 22.226 50.823 57.739 1.00 31.17 145 LYS A C 1
ATOM 664 O O . LYS A 1 98 ? 21.061 50.636 57.348 1.00 31.31 145 LYS A O 1
ATOM 670 N N . TYR A 1 99 ? 23.253 50.989 56.911 1.00 34.19 146 TYR A N 1
ATOM 671 C CA . TYR A 1 99 ? 23.041 50.998 55.465 1.00 33.75 146 TYR A CA 1
ATOM 672 C C . TYR A 1 99 ? 22.498 49.646 55.015 1.00 34.28 146 TYR A C 1
ATOM 673 O O . TYR A 1 99 ? 21.652 49.574 54.133 1.00 33.45 146 TYR A O 1
ATOM 682 N N . LEU A 1 100 ? 22.967 48.579 55.654 1.00 28.7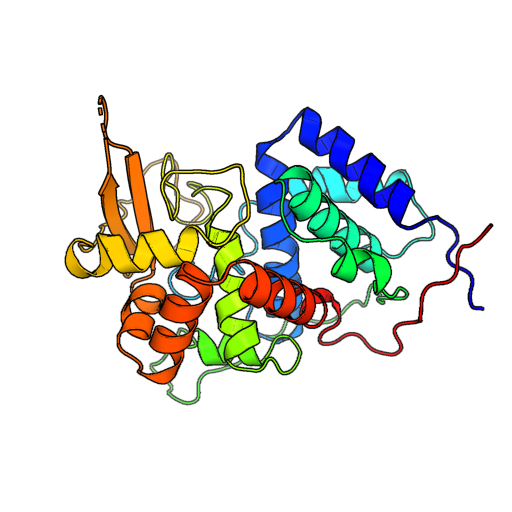0 147 LEU A N 1
ATOM 683 C CA . LEU A 1 100 ? 22.551 47.235 55.278 1.00 27.87 147 LEU A CA 1
ATOM 684 C C . LEU A 1 100 ? 21.348 46.720 56.082 1.00 28.16 147 LEU A C 1
ATOM 685 O O . LEU A 1 100 ? 21.165 45.505 56.230 1.00 28.22 147 LEU A O 1
ATOM 690 N N . ASN A 1 101 ? 20.527 47.645 56.571 1.00 34.24 148 ASN A N 1
ATOM 691 C CA . ASN A 1 101 ? 19.272 47.303 57.249 1.00 35.41 148 ASN A CA 1
ATOM 692 C C . ASN A 1 101 ? 19.485 46.408 58.469 1.00 35.04 148 ASN A C 1
ATOM 693 O O . ASN A 1 101 ? 18.622 45.603 58.810 1.00 35.29 148 ASN A O 1
ATOM 698 N N . GLY A 1 102 ? 20.634 46.555 59.121 1.00 30.12 149 GLY A N 1
ATOM 699 C CA . GLY A 1 102 ? 20.956 45.734 60.276 1.00 29.22 149 GLY A CA 1
ATOM 700 C C . GLY A 1 102 ? 20.547 46.383 61.585 1.00 29.85 149 GLY A C 1
ATOM 701 O O . GLY A 1 102 ? 20.094 47.531 61.608 1.00 30.44 149 GLY A O 1
ATOM 702 N N . PRO A 1 103 ? 20.662 45.634 62.687 1.00 30.18 150 PRO A N 1
ATOM 703 C CA . PRO A 1 103 ? 20.324 46.219 63.986 1.00 29.02 150 PRO A CA 1
ATOM 704 C C . PRO A 1 103 ? 21.505 47.028 64.505 1.00 29.02 150 PRO A C 1
ATOM 705 O O . PRO A 1 103 ? 22.556 46.455 64.803 1.00 27.86 150 PRO A O 1
ATOM 709 N N . TYR A 1 104 ? 21.334 48.343 64.621 1.00 34.66 151 TYR A N 1
ATOM 710 C CA . TYR A 1 104 ? 22.444 49.213 65.012 1.00 33.34 151 TYR A CA 1
ATOM 711 C C . TYR A 1 104 ? 22.042 50.251 66.059 1.00 33.03 151 TYR A C 1
ATOM 712 O O . TYR A 1 104 ? 22.894 50.985 66.561 1.00 36.48 151 TYR A O 1
ATOM 721 N N . GLU A 1 105 ? 20.751 50.333 66.362 1.00 34.80 152 GLU A N 1
ATOM 722 C CA . GLU A 1 105 ? 20.222 51.411 67.200 1.00 36.95 152 GLU A CA 1
ATOM 723 C C . GLU A 1 105 ? 20.805 51.453 68.616 1.00 38.02 152 GLU A C 1
ATOM 724 O O . GLU A 1 105 ? 21.159 52.522 69.116 1.00 38.22 152 GLU A O 1
ATOM 730 N N . ALA A 1 106 ? 20.893 50.290 69.257 1.00 31.53 153 ALA A N 1
ATOM 731 C CA . ALA A 1 106 ? 21.520 50.175 70.573 1.00 31.77 153 ALA A CA 1
ATOM 732 C C . ALA A 1 106 ? 23.028 50.391 70.499 1.00 31.16 153 ALA A C 1
ATOM 733 O O . ALA A 1 106 ? 23.619 50.993 71.398 1.00 31.49 153 ALA A O 1
ATOM 735 N N . ILE A 1 107 ? 23.662 49.891 69.439 1.00 31.71 154 ILE A N 1
ATOM 736 C CA . ILE A 1 107 ? 25.099 50.100 69.264 1.00 29.63 154 ILE A CA 1
ATOM 737 C C . ILE A 1 107 ? 25.387 51.597 69.188 1.00 29.39 154 ILE A C 1
ATOM 738 O O . ILE A 1 107 ? 26.325 52.092 69.814 1.00 28.98 154 ILE A O 1
ATOM 743 N N . LEU A 1 108 ? 24.580 52.316 68.413 1.00 30.52 155 LEU A N 1
ATOM 744 C CA . LEU A 1 108 ? 24.789 53.754 68.259 1.00 32.65 155 LEU A CA 1
ATOM 745 C C . LEU A 1 108 ? 24.449 54.516 69.539 1.00 33.54 155 LEU A C 1
ATOM 746 O O . LEU A 1 108 ? 25.214 55.383 69.970 1.00 34.25 155 LEU A O 1
ATOM 751 N N . ASP A 1 109 ? 23.318 54.179 70.153 1.00 39.12 156 ASP A N 1
ATOM 752 C CA . ASP A 1 109 ? 22.881 54.846 71.383 1.00 40.84 156 ASP A CA 1
ATOM 753 C C . ASP A 1 109 ? 23.879 54.699 72.536 1.00 40.35 156 ASP A C 1
ATOM 754 O O . ASP A 1 109 ? 24.030 55.611 73.350 1.00 42.82 156 ASP A O 1
ATOM 759 N N . GLN A 1 110 ? 24.565 53.562 72.591 1.00 44.18 157 GLN A N 1
ATOM 760 C CA . GLN A 1 110 ? 25.517 53.280 73.661 1.00 45.05 157 GLN A CA 1
ATOM 761 C C . GLN A 1 110 ? 26.961 53.534 73.248 1.00 44.07 157 GLN A C 1
ATOM 762 O O . GLN A 1 110 ? 27.883 53.273 74.024 1.00 43.85 157 GLN A O 1
ATOM 768 N N . TRP A 1 111 ? 27.155 54.020 72.021 1.00 31.45 158 TRP A N 1
ATOM 769 C CA . TRP A 1 111 ? 28.497 54.284 71.498 1.00 30.36 158 TRP A CA 1
ATOM 770 C C . TRP A 1 111 ? 29.279 55.211 72.424 1.00 32.64 158 TRP A C 1
ATOM 771 O O . TRP A 1 111 ? 28.759 56.228 72.899 1.00 32.81 158 TRP A O 1
ATOM 782 N N . ARG A 1 112 ? 30.520 54.835 72.700 1.00 35.12 159 ARG A N 1
ATOM 783 C CA . ARG A 1 112 ? 31.409 55.662 73.494 1.00 38.32 159 ARG A CA 1
ATOM 784 C C . ARG A 1 112 ? 32.542 56.197 72.636 1.00 38.99 159 ARG A C 1
ATOM 785 O O . ARG A 1 112 ? 32.847 55.648 71.571 1.00 37.15 159 ARG A O 1
ATOM 793 N N . TRP A 1 113 ? 33.166 57.270 73.107 1.00 35.79 160 TRP A N 1
ATOM 794 C CA . TRP A 1 113 ? 34.183 57.950 72.322 1.00 37.50 160 TRP A CA 1
ATOM 795 C C . TRP A 1 113 ? 35.509 58.033 73.068 1.00 37.78 160 TRP A C 1
ATOM 796 O O . TRP A 1 113 ? 35.600 57.666 74.239 1.00 38.53 160 TRP A O 1
ATOM 807 N N . GLY A 1 114 ? 36.540 58.512 72.384 1.00 35.73 161 GLY A N 1
ATOM 808 C CA . GLY A 1 114 ? 37.838 58.680 73.007 1.00 36.33 161 GLY A CA 1
ATOM 809 C C . GLY A 1 114 ? 38.824 57.573 72.687 1.00 35.22 161 GLY A C 1
ATOM 810 O O . GLY A 1 114 ? 39.843 57.443 73.376 1.00 34.83 161 GLY A O 1
ATOM 811 N N . ARG A 1 115 ? 38.527 56.764 71.668 1.00 32.90 162 ARG A N 1
ATOM 812 C CA . ARG A 1 115 ? 39.477 55.747 71.213 1.00 31.44 162 ARG A CA 1
ATOM 813 C C . ARG A 1 115 ? 40.774 56.436 70.815 1.00 34.25 162 ARG A C 1
ATOM 814 O O . ARG A 1 115 ? 40.769 57.319 69.950 1.00 33.69 162 ARG A O 1
ATOM 822 N N . ASN A 1 116 ? 41.869 56.059 71.473 1.00 50.80 163 ASN A N 1
ATOM 823 C CA . ASN A 1 116 ? 43.179 56.633 71.189 1.00 53.23 163 ASN A CA 1
ATOM 824 C C . ASN A 1 116 ? 43.735 56.113 69.878 1.00 52.10 163 ASN A C 1
ATOM 825 O O . ASN A 1 116 ? 43.815 54.901 69.670 1.00 48.94 163 ASN A O 1
ATOM 830 N N . ASP A 1 117 ? 44.118 57.024 68.994 1.00 49.85 164 ASP A N 1
ATOM 831 C CA . ASP A 1 117 ? 44.920 56.639 67.849 1.00 48.08 164 ASP A CA 1
ATOM 832 C C . ASP A 1 117 ? 46.303 56.363 68.408 1.00 50.10 164 ASP A C 1
ATOM 833 O O . ASP A 1 117 ? 47.190 57.222 68.364 1.00 50.81 164 ASP A O 1
ATOM 838 N N . SER A 1 118 ? 46.479 55.180 68.980 1.00 52.14 165 SER A N 1
ATOM 839 C CA . SER A 1 118 ? 47.782 54.828 69.508 1.00 54.10 165 SER A CA 1
ATOM 840 C C . SER A 1 118 ? 48.680 54.367 68.364 1.00 54.58 165 SER A C 1
ATOM 841 O O . SER A 1 118 ? 48.222 54.040 67.261 1.00 53.79 165 SER A O 1
ATOM 844 N N . ASP A 1 119 ? 49.971 54.376 68.634 1.00 47.92 166 ASP A N 1
ATOM 845 C CA . ASP A 1 119 ? 50.959 53.980 67.657 1.00 46.66 166 ASP A CA 1
ATOM 846 C C . ASP A 1 119 ? 51.542 52.710 68.242 1.00 44.69 166 ASP A C 1
ATOM 847 O O . ASP A 1 119 ? 52.659 52.706 68.744 1.00 46.18 166 ASP A O 1
ATOM 852 N N . THR A 1 120 ? 50.746 51.645 68.216 1.00 47.41 167 THR A N 1
ATOM 853 C CA . THR A 1 120 ? 51.100 50.390 68.874 1.00 47.80 167 THR A CA 1
ATOM 854 C C . THR A 1 120 ? 51.717 49.420 67.876 1.00 44.32 167 THR A C 1
ATOM 855 O O . THR A 1 120 ? 51.202 49.262 66.774 1.00 43.62 167 THR A O 1
ATOM 859 N N . ALA A 1 121 ? 52.805 48.762 68.263 1.00 36.48 168 ALA A N 1
ATOM 860 C CA . ALA A 1 121 ? 53.419 47.741 67.407 1.00 37.05 168 ALA A CA 1
ATOM 861 C C . ALA A 1 121 ? 52.475 46.557 67.219 1.00 36.58 168 ALA A C 1
ATOM 862 O O . ALA A 1 121 ? 51.910 46.049 68.192 1.00 34.57 168 ALA A O 1
ATOM 864 N N . PRO A 1 122 ? 52.281 46.125 65.962 1.00 34.17 169 PRO A N 1
ATOM 865 C CA . PRO A 1 122 ? 51.420 44.972 65.670 1.00 31.44 169 PRO A CA 1
ATOM 866 C C . PRO A 1 122 ? 51.908 43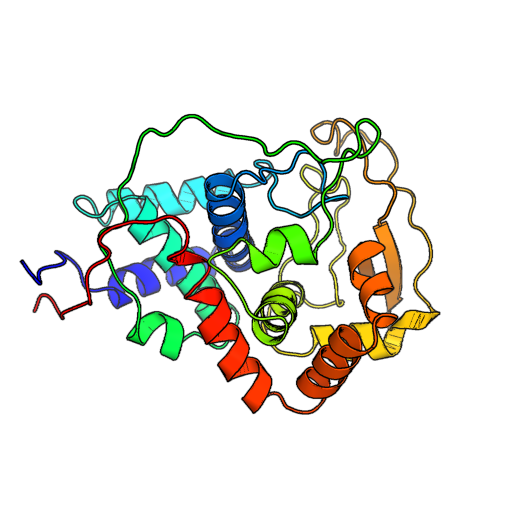.736 66.437 1.00 31.44 169 PRO A C 1
ATOM 867 O O . PRO A 1 122 ? 53.111 43.525 66.554 1.00 32.70 169 PRO A O 1
ATOM 871 N N . THR A 1 123 ? 50.991 42.949 66.979 1.00 31.37 170 THR A N 1
ATOM 872 C CA . THR A 1 123 ? 51.372 41.741 67.698 1.00 32.88 170 THR A CA 1
ATOM 873 C C . THR A 1 123 ? 50.660 40.572 67.061 1.00 29.92 170 THR A C 1
ATOM 874 O O . THR A 1 123 ? 49.579 40.734 66.518 1.00 30.96 170 THR A O 1
ATOM 878 N N . ARG A 1 124 ? 51.266 39.395 67.123 1.00 30.38 171 ARG A N 1
ATOM 879 C CA . ARG A 1 124 ? 50.598 38.187 66.655 1.00 30.71 171 ARG A CA 1
ATOM 880 C C . ARG A 1 124 ? 50.768 37.127 67.734 1.00 29.40 171 ARG A C 1
ATOM 881 O O . ARG A 1 124 ? 51.889 36.737 68.061 1.00 30.19 171 ARG A O 1
ATOM 889 N N . ASN A 1 125 ? 49.654 36.703 68.320 1.00 32.76 172 ASN A N 1
ATOM 890 C CA . ASN A 1 125 ? 49.678 35.617 69.291 1.00 33.01 172 ASN A CA 1
ATOM 891 C C . ASN A 1 125 ? 50.220 34.338 68.659 1.00 34.22 172 ASN A C 1
ATOM 892 O O . ASN A 1 125 ? 50.068 34.114 67.454 1.00 34.69 172 ASN A O 1
ATOM 897 N N . ILE A 1 126 ? 50.852 33.502 69.467 1.00 39.88 173 ILE A N 1
ATOM 898 C CA . ILE A 1 126 ? 51.443 32.262 68.981 1.00 43.06 173 ILE A CA 1
ATOM 899 C C . ILE A 1 126 ? 50.701 31.071 69.583 1.00 43.28 173 ILE A C 1
ATOM 900 O O . ILE A 1 126 ? 50.569 30.979 70.805 1.00 42.20 173 ILE A O 1
ATOM 905 N N . PRO A 1 127 ? 50.204 30.159 68.730 1.00 43.37 174 PRO A N 1
ATOM 906 C CA . PRO A 1 127 ? 49.464 28.992 69.229 1.00 42.77 174 PRO A CA 1
ATOM 907 C C . PRO A 1 127 ? 50.286 28.129 70.172 1.00 43.21 174 PRO A C 1
ATOM 908 O O . PRO A 1 127 ? 51.514 28.106 70.085 1.00 44.71 174 PRO A O 1
ATOM 912 N N . LYS A 1 128 ? 49.618 27.443 71.090 1.00 52.91 175 LYS A N 1
ATOM 913 C CA . LYS A 1 128 ? 50.325 26.567 72.014 1.00 55.77 175 LYS A CA 1
ATOM 914 C C . LYS A 1 128 ? 50.985 25.388 71.280 1.00 57.00 175 LYS A C 1
ATOM 915 O O . LYS A 1 128 ? 52.109 25.003 71.598 1.00 59.32 175 LYS A O 1
ATOM 921 N N . ASN A 1 129 ? 50.300 24.843 70.279 1.00 52.73 176 ASN A N 1
ATOM 922 C CA . ASN A 1 129 ? 50.887 23.803 69.437 1.00 56.29 176 ASN A CA 1
ATOM 923 C C . ASN A 1 129 ? 51.792 24.400 68.360 1.00 56.88 176 ASN A C 1
ATOM 924 O O . ASN A 1 129 ? 51.340 25.205 67.537 1.00 53.75 176 ASN A O 1
ATOM 929 N N . PRO A 1 130 ? 53.069 23.988 68.354 1.00 72.73 177 PRO A N 1
ATOM 930 C CA . PRO A 1 130 ? 54.114 24.474 67.442 1.00 75.19 177 PRO A CA 1
ATOM 931 C C . PRO A 1 130 ? 53.742 24.272 65.975 1.00 75.89 177 PRO A C 1
ATOM 932 O O . PRO A 1 130 ? 54.114 25.080 65.121 1.00 77.01 177 PRO A O 1
ATOM 936 N N . ASN A 1 131 ? 53.007 23.200 65.697 1.00 68.21 178 ASN A N 1
ATOM 937 C CA . ASN A 1 131 ? 52.611 22.868 64.333 1.00 69.21 178 ASN A CA 1
ATOM 938 C C . ASN A 1 131 ? 51.188 23.312 64.006 1.00 66.23 178 ASN A C 1
ATOM 939 O O . ASN A 1 131 ? 50.606 22.890 63.003 1.00 67.13 178 ASN A O 1
ATOM 944 N N . GLN A 1 132 ? 50.639 24.161 64.870 1.00 65.31 179 GLN A N 1
ATOM 945 C CA . GLN A 1 132 ? 49.365 24.821 64.623 1.00 62.94 179 GLN A CA 1
ATOM 946 C C . GLN A 1 132 ? 49.666 26.234 64.125 1.00 62.26 179 GLN A C 1
ATOM 947 O O . GLN A 1 132 ? 50.507 26.933 64.696 1.00 63.71 179 GLN A O 1
ATOM 953 N N . ASN A 1 133 ? 48.992 26.644 63.055 1.00 62.48 180 ASN A N 1
ATOM 954 C CA . ASN A 1 133 ? 49.239 27.944 62.431 1.00 63.09 180 ASN A CA 1
ATOM 955 C C . ASN A 1 133 ? 48.032 28.874 62.507 1.00 58.71 180 ASN A C 1
ATOM 956 O O . ASN A 1 133 ? 48.173 30.099 62.499 1.00 56.91 180 ASN A O 1
ATOM 961 N N . VAL A 1 134 ? 46.844 28.281 62.575 1.00 39.29 181 VAL A N 1
ATOM 962 C CA . VAL A 1 134 ? 45.615 29.052 62.670 1.00 38.32 181 VAL A CA 1
ATOM 963 C C . VAL A 1 134 ? 44.941 28.860 64.025 1.00 35.82 181 VAL A C 1
ATOM 964 O O . VAL A 1 134 ? 44.961 27.772 64.596 1.00 37.89 181 VAL A O 1
ATOM 968 N N . PHE A 1 135 ? 44.371 29.932 64.552 1.00 31.75 182 PHE A N 1
ATOM 969 C CA . PHE A 1 135 ? 43.622 29.855 65.800 1.00 31.51 182 PHE A CA 1
ATOM 970 C C . PHE A 1 135 ? 42.182 29.471 65.504 1.00 32.49 182 PHE A C 1
ATOM 971 O O . PHE A 1 135 ? 41.663 29.794 64.435 1.00 32.26 182 PHE A O 1
ATOM 979 N N . SER A 1 136 ? 41.537 28.770 66.436 1.00 27.67 183 SER A N 1
ATOM 980 C CA . SER A 1 136 ? 40.128 28.414 66.265 1.00 26.93 183 SER A CA 1
ATOM 981 C C . SER A 1 136 ? 39.255 29.665 66.297 1.00 27.13 183 SER A C 1
ATOM 982 O O . SER A 1 136 ? 39.658 30.719 66.814 1.00 26.85 183 SER A O 1
ATOM 985 N N . ILE A 1 137 ? 38.055 29.549 65.748 1.00 24.74 184 ILE A N 1
ATOM 986 C CA . ILE A 1 137 ? 37.098 30.651 65.749 1.00 23.52 184 ILE A CA 1
ATOM 987 C C . ILE A 1 137 ? 36.691 31.129 67.171 1.00 23.26 184 ILE A C 1
ATOM 988 O O . ILE A 1 137 ? 36.706 32.329 67.429 1.00 22.99 184 ILE A O 1
ATOM 993 N N . PRO A 1 138 ? 36.334 30.202 68.087 1.00 27.48 185 PRO A N 1
ATOM 994 C CA . PRO A 1 138 ? 36.022 30.652 69.453 1.00 26.05 185 PRO A CA 1
ATOM 995 C C . PRO A 1 138 ? 37.180 31.381 70.129 1.00 26.72 185 PRO A C 1
ATOM 996 O O . PRO A 1 138 ? 36.939 32.380 70.828 1.00 26.58 185 PRO A O 1
ATOM 1000 N N . THR A 1 139 ? 38.409 30.906 69.929 1.00 26.91 186 THR A N 1
ATOM 1001 C CA . THR A 1 139 ? 39.591 31.547 70.520 1.00 27.56 186 THR A CA 1
ATOM 1002 C C . THR A 1 139 ? 39.674 33.010 70.098 1.00 27.23 186 THR A C 1
ATOM 1003 O O . THR A 1 139 ? 39.890 33.912 70.923 1.00 25.47 186 THR A O 1
ATOM 1007 N N . ILE A 1 140 ? 39.474 33.250 68.806 1.00 22.69 187 ILE A N 1
ATOM 1008 C CA . ILE A 1 140 ? 39.534 34.598 68.292 1.00 21.90 187 ILE A CA 1
ATOM 1009 C C . ILE A 1 140 ? 38.364 35.437 68.791 1.00 22.84 187 ILE A C 1
ATOM 1010 O O . ILE A 1 140 ? 38.568 36.534 69.313 1.00 22.11 187 ILE A O 1
ATOM 1015 N N . LEU A 1 141 ? 37.140 34.930 68.631 1.00 22.50 188 LEU A N 1
ATOM 1016 C CA . LEU A 1 141 ? 35.957 35.736 68.907 1.00 21.75 188 LEU A CA 1
ATOM 1017 C C . LEU A 1 141 ? 35.795 36.078 70.399 1.00 22.06 188 LEU A C 1
ATOM 1018 O O . LEU A 1 141 ? 35.433 37.204 70.745 1.00 21.61 188 LEU A O 1
ATOM 1023 N N . HIS A 1 142 ? 36.067 35.116 71.275 1.00 23.23 189 HIS A N 1
ATOM 1024 C CA . HIS A 1 142 ? 35.933 35.369 72.711 1.00 23.85 189 HIS A CA 1
ATOM 1025 C C . HIS A 1 142 ? 36.872 36.505 73.102 1.00 25.30 189 HIS A C 1
ATOM 1026 O O . HIS A 1 142 ? 36.573 37.293 74.010 1.00 25.33 189 HIS A O 1
ATOM 1033 N N . ALA A 1 143 ? 38.003 36.598 72.403 1.00 25.59 190 ALA A N 1
ATOM 1034 C CA . ALA A 1 143 ? 39.040 37.564 72.747 1.00 25.43 190 ALA A CA 1
ATOM 1035 C C . ALA A 1 143 ? 38.738 39.006 72.320 1.00 25.16 190 ALA A C 1
ATOM 1036 O O . ALA A 1 143 ? 39.504 39.915 72.633 1.00 27.08 190 ALA A O 1
ATOM 1038 N N . LEU A 1 144 ? 37.626 39.213 71.619 1.00 24.45 191 LEU A N 1
ATOM 1039 C CA . LEU A 1 144 ? 37.213 40.542 71.169 1.00 23.94 191 LEU A CA 1
ATOM 1040 C C . LEU A 1 144 ? 36.412 41.266 72.248 1.00 26.35 191 LEU A C 1
ATOM 1041 O O . LEU A 1 144 ? 35.297 41.718 71.988 1.00 26.60 191 LEU A O 1
ATOM 1046 N N . GLY A 1 145 ? 36.969 41.351 73.460 1.00 28.82 192 GLY A N 1
ATOM 1047 C CA . GLY A 1 145 ? 36.325 42.063 74.553 1.00 28.72 192 GLY A CA 1
ATOM 1048 C C . GLY A 1 145 ? 35.795 41.158 75.662 1.00 29.90 192 GLY A C 1
ATOM 1049 O O . GLY A 1 145 ? 35.150 41.633 76.593 1.00 32.60 192 GLY A O 1
ATOM 1050 N N . GLY A 1 146 ? 36.061 39.860 75.566 1.00 22.32 193 GLY A N 1
ATOM 1051 C CA . GLY A 1 146 ? 35.501 38.903 76.502 1.00 22.74 193 GLY A CA 1
ATOM 1052 C C . GLY A 1 146 ? 34.043 38.631 76.185 1.00 25.02 193 GLY A C 1
ATOM 1053 O O . GLY A 1 146 ? 33.160 38.914 77.002 1.00 24.31 193 GLY A O 1
ATOM 1054 N N . LEU A 1 147 ? 33.796 38.094 74.989 1.00 24.86 194 LEU A N 1
ATOM 1055 C CA . LEU A 1 147 ? 32.445 37.773 74.546 1.00 24.68 194 LEU A CA 1
ATOM 1056 C C . LEU A 1 147 ? 31.968 36.445 75.137 1.00 25.13 194 LEU A C 1
ATOM 1057 O O . LEU A 1 147 ? 32.776 35.527 75.342 1.00 25.38 194 LEU A O 1
ATOM 1062 N N . THR A 1 148 ? 30.663 36.341 75.400 1.00 22.83 195 THR A N 1
ATOM 1063 C CA . THR A 1 148 ? 30.033 35.068 75.761 1.00 23.41 195 THR A CA 1
ATOM 1064 C C . THR A 1 148 ? 29.905 34.252 74.477 1.00 22.51 195 THR A C 1
ATOM 1065 O O . THR A 1 148 ? 30.088 34.796 73.376 1.00 22.22 195 THR A O 1
ATOM 1069 N N . GLU A 1 149 ? 29.557 32.972 74.590 1.00 31.33 196 GLU A N 1
ATOM 1070 C CA . GLU A 1 149 ? 29.373 32.187 73.369 1.00 31.55 196 GLU A CA 1
ATOM 1071 C C . GLU A 1 149 ? 28.194 32.707 72.537 1.00 31.50 196 GLU A C 1
ATOM 1072 O O . GLU A 1 149 ? 28.248 32.717 71.304 1.00 32.13 196 GLU A O 1
ATOM 1078 N N . ALA A 1 150 ? 27.146 33.172 73.209 1.00 25.36 197 ALA A N 1
ATOM 1079 C CA . ALA A 1 150 ? 26.002 33.773 72.519 1.00 26.36 197 ALA A CA 1
ATOM 1080 C C . ALA A 1 150 ? 26.423 34.979 71.672 1.00 25.70 197 ALA A C 1
ATOM 1081 O O . ALA A 1 150 ? 25.983 35.131 70.526 1.00 25.56 197 ALA A O 1
ATOM 1083 N N . GLU A 1 151 ? 27.282 35.828 72.234 1.00 23.36 198 GLU A N 1
ATOM 1084 C CA . GLU A 1 151 ? 27.767 37.008 71.525 1.00 22.94 198 GLU A CA 1
ATOM 1085 C C . GLU A 1 151 ? 28.667 36.619 70.352 1.00 24.37 198 GLU A C 1
ATOM 1086 O O . GLU A 1 151 ? 28.574 37.216 69.269 1.00 23.46 198 GLU A O 1
ATOM 1092 N N . CYS A 1 152 ? 29.531 35.622 70.549 1.00 24.43 199 CYS A N 1
ATOM 1093 C CA . CYS A 1 152 ? 30.405 35.173 69.455 1.00 23.91 199 CYS A CA 1
ATOM 1094 C C . CYS A 1 152 ? 29.578 34.738 68.256 1.00 24.06 199 CYS A C 1
ATOM 1095 O O . CYS A 1 152 ? 29.828 35.160 67.118 1.00 24.16 199 CYS A O 1
ATOM 1098 N N . VAL A 1 153 ? 28.590 33.888 68.526 1.00 25.24 200 VAL A N 1
ATOM 1099 C CA . VAL A 1 153 ? 27.739 33.329 67.473 1.00 25.81 200 VAL A CA 1
ATOM 1100 C C . VAL A 1 153 ? 26.915 34.426 66.813 1.00 26.93 200 VAL A C 1
ATOM 1101 O O . VAL A 1 153 ? 26.729 34.433 65.587 1.00 26.51 200 VAL A O 1
ATOM 1105 N N . ALA A 1 154 ? 26.452 35.374 67.621 1.00 24.26 201 ALA A N 1
ATOM 1106 C CA . ALA A 1 154 ? 25.659 36.491 67.117 1.00 25.18 201 ALA A CA 1
ATOM 1107 C C . ALA A 1 154 ? 26.443 37.349 66.131 1.00 26.17 201 ALA A C 1
ATOM 1108 O O . ALA A 1 154 ? 25.880 37.921 65.180 1.00 23.86 201 ALA A O 1
ATOM 1110 N N . LEU A 1 155 ? 27.749 37.451 66.357 1.00 26.89 202 LEU A N 1
ATOM 1111 C CA . LEU A 1 155 ? 28.586 38.332 65.552 1.00 26.80 202 LEU A CA 1
ATOM 1112 C C . LEU A 1 155 ? 28.740 37.788 64.142 1.00 26.82 202 LEU A C 1
ATOM 1113 O O . LEU A 1 155 ? 28.949 38.547 63.195 1.00 26.29 202 LEU A O 1
ATOM 1118 N N . LEU A 1 156 ? 28.636 36.470 63.997 1.00 24.64 203 LEU A N 1
ATOM 1119 C CA . LEU A 1 156 ? 28.882 35.857 62.684 1.00 26.09 203 LEU A CA 1
ATOM 1120 C C . LEU A 1 156 ? 27.787 36.133 61.653 1.00 26.93 203 LEU A C 1
ATOM 1121 O O . LEU A 1 156 ? 27.982 35.880 60.456 1.00 26.37 203 LEU A O 1
ATOM 1126 N N . ALA A 1 157 ? 26.653 36.686 62.087 1.00 25.84 204 ALA A N 1
ATOM 1127 C CA . ALA A 1 157 ? 25.614 37.087 61.134 1.00 26.79 204 ALA A CA 1
ATOM 1128 C C . ALA A 1 157 ? 26.052 38.240 60.244 1.00 25.60 204 ALA A C 1
ATOM 1129 O O . ALA A 1 157 ? 25.330 38.592 59.299 1.00 25.75 204 ALA A O 1
ATOM 1131 N N . CYS A 1 158 ? 27.212 38.841 60.530 1.00 25.85 205 CYS A N 1
ATOM 1132 C CA . CYS A 1 158 ? 27.788 39.790 59.574 1.00 26.11 205 CYS A CA 1
ATOM 1133 C C . CYS A 1 158 ? 28.086 39.093 58.254 1.00 26.82 205 CYS A C 1
ATOM 1134 O O . CYS A 1 158 ? 28.221 39.746 57.230 1.00 26.42 205 CYS A O 1
ATOM 1137 N N . HIS A 1 159 ? 28.203 37.769 58.278 1.00 25.02 206 HIS A N 1
ATOM 1138 C CA . HIS A 1 159 ? 28.399 37.005 57.033 1.00 26.69 206 HIS A CA 1
ATOM 1139 C C . HIS A 1 159 ? 27.145 36.932 56.163 1.00 27.83 206 HIS A C 1
ATOM 1140 O O . HIS A 1 159 ? 27.168 36.371 55.055 1.00 27.70 206 HIS A O 1
ATOM 1147 N N . SER A 1 160 ? 26.046 37.497 56.651 1.00 31.08 207 SER A N 1
ATOM 1148 C CA . SER A 1 160 ? 24.835 37.547 55.845 1.00 30.58 207 SER A CA 1
ATOM 1149 C C . SER A 1 160 ? 24.913 38.684 54.818 1.00 30.03 207 SER A C 1
ATOM 1150 O O . SER A 1 160 ? 24.072 38.766 53.928 1.00 31.39 207 SER A O 1
ATOM 1153 N N . VAL A 1 161 ? 25.934 39.540 54.927 1.00 28.01 208 VAL A N 1
ATOM 1154 C CA . VAL A 1 161 ? 26.158 40.597 53.930 1.00 28.89 208 VAL A CA 1
ATOM 1155 C C . VAL A 1 161 ? 27.562 40.493 53.335 1.00 29.24 208 VAL A C 1
ATOM 1156 O O . VAL A 1 161 ? 28.393 39.711 53.813 1.00 30.00 208 VAL A O 1
ATOM 1160 N N . GLY A 1 162 ? 27.827 41.294 52.308 1.00 29.48 209 GLY A N 1
ATOM 1161 C CA . GLY A 1 162 ? 29.143 41.345 51.695 1.00 28.55 209 GLY A CA 1
ATOM 1162 C C . GLY A 1 162 ? 29.400 40.235 50.698 1.00 29.60 209 GLY A C 1
ATOM 1163 O O . GLY A 1 162 ? 28.502 39.465 50.368 1.00 30.65 209 GLY A O 1
ATOM 1164 N N . GLU A 1 163 ? 30.632 40.152 50.207 1.00 31.49 210 GLU A N 1
ATOM 1165 C CA . GLU A 1 163 ? 30.993 39.104 49.266 1.00 32.85 210 GLU A CA 1
ATOM 1166 C C . GLU A 1 163 ? 32.485 38.808 49.303 1.00 32.27 210 GLU A C 1
ATOM 1167 O O . GLU A 1 163 ? 33.248 39.456 50.025 1.00 33.16 210 GLU A O 1
ATOM 1173 N N . PHE A 1 164 ? 32.893 37.841 48.488 1.00 30.85 211 PHE A N 1
ATOM 1174 C CA . PHE A 1 164 ? 34.286 37.421 48.394 1.00 30.63 211 PHE A CA 1
ATOM 1175 C C . PHE A 1 164 ? 35.062 38.247 47.376 1.00 33.72 211 PHE A C 1
ATOM 1176 O O . PHE A 1 164 ? 34.508 38.665 46.355 1.00 33.33 211 PHE A O 1
ATOM 1184 N N . HIS A 1 165 ? 36.345 38.486 47.647 1.00 33.52 212 HIS A N 1
ATOM 1185 C CA . HIS A 1 165 ? 37.185 39.254 46.722 1.00 32.89 212 HIS A CA 1
ATOM 1186 C C . HIS A 1 165 ? 38.462 38.497 46.335 1.00 34.23 212 HIS A C 1
ATOM 1187 O O . HIS A 1 165 ? 39.015 37.724 47.133 1.00 34.78 212 HIS A O 1
ATOM 1194 N N . GLU A 1 166 ? 38.931 38.731 45.116 1.00 39.42 213 GLU A N 1
ATOM 1195 C CA . GLU A 1 166 ? 40.077 37.992 44.582 1.00 42.23 213 GLU A CA 1
ATOM 1196 C C . GLU A 1 166 ? 41.386 38.290 45.325 1.00 42.83 213 GLU A C 1
ATOM 1197 O O . GLU A 1 166 ? 42.258 37.427 45.413 1.00 43.11 213 GLU A O 1
ATOM 1203 N N . ASN A 1 167 ? 41.516 39.495 45.883 1.00 40.95 214 ASN A N 1
ATOM 1204 C CA . ASN A 1 167 ? 42.732 39.854 46.625 1.00 40.17 214 ASN A CA 1
ATOM 1205 C C . ASN A 1 167 ? 42.659 39.585 48.126 1.00 40.47 214 ASN A C 1
ATOM 1206 O O . ASN A 1 167 ? 43.602 39.901 48.865 1.00 39.38 214 ASN A O 1
ATOM 1211 N N . VAL A 1 168 ? 41.544 38.999 48.568 1.00 32.18 215 VAL A N 1
ATOM 1212 C CA . VAL A 1 168 ? 41.350 38.630 49.967 1.00 32.35 215 VAL A CA 1
ATOM 1213 C C . VAL A 1 168 ? 41.276 37.106 50.109 1.00 34.38 215 VAL A C 1
ATOM 1214 O O . VAL A 1 168 ? 42.188 36.479 50.650 1.00 33.53 215 VAL A O 1
ATOM 1218 N N . SER A 1 169 ? 40.198 36.507 49.612 1.00 36.25 216 SER A N 1
ATOM 1219 C CA . SER A 1 169 ? 40.046 35.054 49.665 1.00 36.43 216 SER A CA 1
ATOM 1220 C C . SER A 1 169 ? 40.636 34.359 48.449 1.00 38.15 216 SER A C 1
ATOM 1221 O O . SER A 1 169 ? 40.960 33.176 48.499 1.00 38.21 216 SER A O 1
ATOM 1224 N N . GLY A 1 170 ? 40.749 35.088 47.345 1.00 32.33 217 GLY A N 1
ATOM 1225 C CA . GLY A 1 170 ? 41.299 34.526 46.127 1.00 34.32 217 GLY A CA 1
ATOM 1226 C C . GLY A 1 170 ? 40.243 34.175 45.095 1.00 35.25 217 GLY A C 1
ATOM 1227 O O . GLY A 1 170 ? 40.561 33.590 44.051 1.00 37.44 217 GLY A O 1
ATOM 1228 N N . LEU A 1 171 ? 38.988 34.509 45.392 1.00 41.89 218 LEU A N 1
ATOM 1229 C CA . LEU A 1 171 ? 37.894 34.262 44.450 1.00 43.00 218 LEU A CA 1
ATOM 1230 C C . LEU A 1 171 ? 36.868 35.396 44.496 1.00 41.73 218 LEU A C 1
ATOM 1231 O O . LEU A 1 171 ? 36.794 36.146 45.469 1.00 39.90 218 LEU A O 1
ATOM 1236 N N . GLU A 1 172 ? 36.080 35.490 43.430 1.00 38.44 219 GLU A N 1
ATOM 1237 C CA . GLU A 1 172 ? 35.143 36.577 43.183 1.00 38.33 219 GLU A CA 1
ATOM 1238 C C . GLU A 1 172 ? 33.778 35.924 42.913 1.00 41.03 219 GLU A C 1
ATOM 1239 O O . GLU A 1 172 ? 33.716 34.711 42.685 1.00 42.66 219 GLU A O 1
ATOM 1245 N N . SER A 1 173 ? 32.697 36.707 42.927 1.00 41.79 220 SER A N 1
ATOM 1246 C CA . SER A 1 173 ? 31.365 36.209 42.543 1.00 43.36 220 SER A CA 1
ATOM 1247 C C . SER A 1 173 ? 30.870 35.091 43.452 1.00 42.86 220 SER A C 1
ATOM 1248 O O . SER A 1 173 ? 30.333 34.082 42.992 1.00 43.75 220 SER A O 1
ATOM 1251 N N . ALA A 1 174 ? 31.066 35.274 44.746 1.00 34.03 221 ALA A N 1
ATOM 1252 C CA . ALA A 1 174 ? 30.579 34.327 45.733 1.00 34.54 221 ALA A CA 1
ATOM 1253 C C . ALA A 1 174 ? 30.241 35.123 46.975 1.00 32.83 221 ALA A C 1
ATOM 1254 O O . ALA A 1 174 ? 30.800 36.198 47.187 1.00 31.26 221 ALA A O 1
ATOM 1256 N N . THR A 1 175 ? 29.316 34.607 47.781 1.00 31.61 222 THR A N 1
ATOM 1257 C CA . THR A 1 175 ? 28.946 35.221 49.053 1.00 30.82 222 THR A CA 1
ATOM 1258 C C . THR A 1 175 ? 28.819 34.083 50.043 1.00 31.82 222 THR A C 1
ATOM 1259 O O . THR A 1 175 ? 28.949 32.931 49.648 1.00 32.37 222 THR A O 1
ATOM 1263 N N . HIS A 1 176 ? 28.592 34.379 51.320 1.00 30.19 223 HIS A N 1
ATOM 1264 C CA . HIS A 1 176 ? 28.382 33.316 52.292 1.00 29.71 223 HIS A CA 1
ATOM 1265 C C . HIS A 1 176 ? 26.996 32.671 52.159 1.00 32.10 223 HIS A C 1
ATOM 1266 O O . HIS A 1 176 ? 26.853 31.452 52.328 1.00 34.30 223 HIS A O 1
ATOM 1273 N N . THR A 1 177 ? 25.975 33.485 51.879 1.00 31.55 224 THR A N 1
ATOM 1274 C CA . THR A 1 177 ? 24.586 33.019 51.965 1.00 32.56 224 THR A CA 1
ATOM 1275 C C . THR A 1 177 ? 23.753 33.268 50.713 1.00 33.02 224 THR A C 1
ATOM 1276 O O . THR A 1 177 ? 22.558 32.966 50.694 1.00 33.74 224 THR A O 1
ATOM 1280 N N . GLY A 1 178 ? 24.365 33.819 49.670 1.00 33.77 225 GLY A N 1
ATOM 1281 C CA . GLY A 1 178 ? 23.638 34.027 48.429 1.00 33.25 225 GLY A CA 1
ATOM 1282 C C . GLY A 1 178 ? 23.056 35.424 48.313 1.00 34.03 225 GLY A C 1
ATOM 1283 O O . GLY A 1 178 ? 22.477 35.783 47.276 1.00 35.00 225 GLY A O 1
ATOM 1284 N N . ARG A 1 179 ? 23.208 36.212 49.376 1.00 37.03 226 ARG A N 1
ATOM 1285 C CA . ARG A 1 179 ? 22.727 37.591 49.390 1.00 37.55 226 ARG A CA 1
ATOM 1286 C C . ARG A 1 179 ? 23.771 38.513 49.996 1.00 35.74 226 ARG A C 1
ATOM 1287 O O . ARG A 1 179 ? 24.701 38.063 50.683 1.00 36.87 226 ARG A O 1
ATOM 1295 N N . ARG A 1 180 ? 23.613 39.808 49.745 1.00 31.64 227 ARG A N 1
ATOM 1296 C CA . ARG A 1 180 ? 24.666 40.768 50.060 1.00 33.43 227 ARG A CA 1
ATOM 1297 C C . ARG A 1 180 ? 24.232 41.980 50.879 1.00 30.49 227 ARG A C 1
ATOM 1298 O O . ARG A 1 180 ? 25.063 42.618 51.508 1.00 30.88 227 ARG A O 1
ATOM 1306 N N . TYR A 1 181 ? 22.950 42.323 50.848 1.00 30.30 228 TYR A N 1
ATOM 1307 C CA . TYR A 1 181 ? 22.557 43.658 51.299 1.00 30.44 228 TYR A CA 1
ATOM 1308 C C . TYR A 1 181 ? 21.650 43.771 52.528 1.00 31.17 228 TYR A C 1
ATOM 1309 O O . TYR A 1 181 ? 21.270 44.881 52.883 1.00 31.27 228 TYR A O 1
ATOM 1318 N N . THR A 1 182 ? 21.332 42.656 53.192 1.00 29.62 229 THR A N 1
ATOM 1319 C CA . THR A 1 182 ? 20.535 42.716 54.434 1.00 28.42 229 THR A CA 1
ATOM 1320 C C . THR A 1 182 ? 21.229 41.974 55.573 1.00 28.11 229 THR A C 1
ATOM 1321 O O . THR A 1 182 ? 21.429 40.750 55.497 1.00 29.37 229 THR A O 1
ATOM 1325 N N . LEU A 1 183 ? 21.604 42.701 56.625 1.00 26.41 230 LEU A N 1
ATOM 1326 C CA . LEU A 1 183 ? 22.284 42.064 57.750 1.00 26.73 230 LEU A CA 1
ATOM 1327 C C . LEU A 1 183 ? 21.237 41.598 58.757 1.00 27.66 230 LEU A C 1
ATOM 1328 O O . LEU A 1 183 ? 20.775 42.371 59.599 1.00 27.61 230 LEU A O 1
ATOM 1333 N N . ASN A 1 184 ? 20.861 40.333 58.648 1.00 29.85 231 ASN A N 1
ATOM 1334 C CA . ASN A 1 184 ? 19.920 39.732 59.590 1.00 30.52 231 ASN A CA 1
ATOM 1335 C C . ASN A 1 184 ? 20.313 38.298 59.926 1.00 29.83 231 ASN A C 1
ATOM 1336 O O . ASN A 1 184 ? 21.437 37.882 59.656 1.00 29.87 231 ASN A O 1
ATOM 1341 N N . ASN A 1 185 ? 19.380 37.546 60.500 1.00 28.79 232 ASN A N 1
ATOM 1342 C CA . ASN A 1 185 ? 19.679 36.194 60.974 1.00 29.13 232 ASN A CA 1
ATOM 1343 C C . ASN A 1 185 ? 19.561 35.121 59.891 1.00 31.17 232 ASN A C 1
ATOM 1344 O O . ASN A 1 185 ? 19.483 33.932 60.195 1.00 29.63 232 ASN A O 1
ATOM 1349 N N . ARG A 1 186 ? 19.546 35.533 58.627 1.00 30.39 233 ARG A N 1
ATOM 1350 C CA . ARG A 1 186 ? 19.414 34.564 57.544 1.00 31.94 233 ARG A CA 1
ATOM 1351 C C . ARG A 1 186 ? 20.630 33.635 57.495 1.00 28.66 233 ARG A C 1
ATOM 1352 O O . ARG A 1 186 ? 20.521 32.484 57.096 1.00 31.12 233 ARG A O 1
ATOM 1360 N N . TYR A 1 187 ? 21.780 34.154 57.912 1.00 26.76 234 TYR A N 1
ATOM 1361 C CA . TYR A 1 187 ? 23.015 33.380 58.020 1.00 29.82 234 TYR A CA 1
ATOM 1362 C C . TYR A 1 187 ? 22.790 32.028 58.714 1.00 30.66 234 TYR A C 1
ATOM 1363 O O . TYR A 1 187 ? 23.172 30.972 58.194 1.00 29.96 234 TYR A O 1
ATOM 1372 N N . TYR A 1 188 ? 22.150 32.065 59.881 1.00 29.27 235 TYR A N 1
ATOM 1373 C CA . TYR A 1 188 ? 21.888 30.850 60.648 1.00 29.81 235 TYR A CA 1
ATOM 1374 C C . TYR A 1 188 ? 20.948 29.904 59.920 1.00 30.74 235 TYR A C 1
ATOM 1375 O O . TYR A 1 188 ? 21.140 28.681 59.935 1.00 31.20 235 TYR A O 1
ATOM 1384 N N . GLN A 1 189 ? 19.919 30.471 59.300 1.00 36.23 236 GLN A N 1
ATOM 1385 C CA . GLN A 1 189 ? 18.937 29.676 58.582 1.00 37.17 236 GLN A CA 1
ATOM 1386 C C . GLN A 1 189 ? 19.619 29.010 57.395 1.00 37.79 236 GLN A C 1
ATOM 1387 O O . GLN A 1 189 ? 19.348 27.851 57.080 1.00 38.71 236 GLN A O 1
ATOM 1393 N N . PHE A 1 190 ? 20.518 29.751 56.750 1.00 34.74 237 PHE A N 1
ATOM 1394 C CA . PHE A 1 190 ? 21.221 29.258 55.567 1.00 34.94 237 PHE A CA 1
ATOM 1395 C C . PHE A 1 190 ? 22.140 28.084 55.908 1.00 36.49 237 PHE A C 1
ATOM 1396 O O . PHE A 1 190 ? 22.101 27.045 55.235 1.00 35.76 237 PHE A O 1
ATOM 1404 N N . LEU A 1 191 ? 22.960 28.254 56.949 1.00 32.20 238 LEU A N 1
ATOM 1405 C CA . LEU A 1 191 ? 23.871 27.196 57.394 1.00 33.48 238 LEU A CA 1
ATOM 1406 C C . LEU A 1 191 ? 23.127 25.900 57.702 1.00 34.27 238 LEU A C 1
ATOM 1407 O O . LEU A 1 191 ? 23.502 24.831 57.211 1.00 35.19 238 LEU A O 1
ATOM 1412 N N . LEU A 1 192 ? 22.071 26.004 58.508 1.00 33.43 239 LEU A N 1
ATOM 1413 C CA . LEU A 1 192 ? 21.277 24.841 58.905 1.00 33.57 239 LEU A CA 1
ATOM 1414 C C . LEU A 1 192 ? 20.644 24.161 57.694 1.00 37.18 239 LEU A C 1
ATOM 1415 O O . LEU A 1 192 ? 20.570 22.930 57.635 1.00 37.35 239 LEU A O 1
ATOM 1420 N N . GLU A 1 193 ? 20.191 24.951 56.725 1.00 41.07 240 GLU A N 1
ATOM 1421 C CA . GLU A 1 193 ? 19.516 24.373 55.563 1.00 42.40 240 GLU A CA 1
ATOM 1422 C C . GLU A 1 193 ? 20.483 23.603 54.670 1.00 42.60 240 GLU A C 1
ATOM 1423 O O . GLU A 1 193 ? 20.145 22.543 54.152 1.00 45.35 240 GLU A O 1
ATOM 1429 N N . HIS A 1 194 ? 21.694 24.123 54.513 1.00 40.26 241 HIS A N 1
ATOM 1430 C CA . HIS A 1 194 ? 22.629 23.564 53.542 1.00 41.62 241 HIS A CA 1
ATOM 1431 C C . HIS A 1 194 ? 23.802 22.817 54.160 1.00 42.18 241 HIS A C 1
ATOM 1432 O O . HIS A 1 194 ? 24.698 22.372 53.437 1.00 42.48 241 HIS A O 1
ATOM 1439 N N . GLU A 1 195 ? 23.779 22.668 55.484 1.00 44.36 242 GLU A N 1
ATOM 1440 C CA . GLU A 1 195 ? 24.873 22.049 56.233 1.00 43.74 242 GLU A CA 1
ATOM 1441 C C . GLU A 1 195 ? 25.444 20.790 55.585 1.00 43.87 242 GLU A C 1
ATOM 1442 O O . GLU A 1 195 ? 26.658 20.670 55.429 1.00 45.74 242 GLU A O 1
ATOM 1448 N N . ARG A 1 196 ? 24.574 19.866 55.196 1.00 60.86 243 ARG A N 1
ATOM 1449 C CA . ARG A 1 196 ? 25.031 18.587 54.665 1.00 63.75 243 ARG A CA 1
ATOM 1450 C C . ARG A 1 196 ? 25.375 18.598 53.175 1.00 65.01 243 ARG A C 1
ATOM 1451 O O . ARG A 1 196 ? 25.818 17.581 52.642 1.00 67.65 243 ARG A O 1
ATOM 1459 N N . ALA A 1 197 ? 25.186 19.733 52.504 1.00 47.79 244 ALA A N 1
ATOM 1460 C CA . ALA A 1 197 ? 25.455 19.806 51.062 1.00 48.87 244 ALA A CA 1
ATOM 1461 C C . ALA A 1 197 ? 26.748 20.546 50.717 1.00 47.89 244 ALA A C 1
ATOM 1462 O O . ALA A 1 197 ? 27.166 20.568 49.558 1.00 49.50 244 ALA A O 1
ATOM 1464 N N . PHE A 1 198 ? 27.379 21.151 51.713 1.00 44.14 245 PHE A N 1
ATOM 1465 C CA . PHE A 1 198 ? 28.649 21.836 51.492 1.00 44.06 245 PHE A CA 1
ATOM 1466 C C . PHE A 1 198 ? 29.759 20.859 51.085 1.00 47.44 245 PHE A C 1
ATOM 1467 O O . PHE A 1 198 ? 29.932 19.801 51.700 1.00 49.99 245 PHE A O 1
ATOM 1475 N N . ALA A 1 199 ? 30.497 21.209 50.035 1.00 44.57 246 ALA A N 1
ATOM 1476 C CA . ALA A 1 199 ? 31.575 20.359 49.537 1.00 42.71 246 ALA A CA 1
ATOM 1477 C C . ALA A 1 199 ? 32.867 21.169 49.508 1.00 42.54 246 ALA A C 1
ATOM 1478 O O . ALA A 1 199 ? 32.823 22.398 49.414 1.00 42.63 246 ALA A O 1
ATOM 1480 N N . PRO A 1 200 ? 34.019 20.490 49.629 1.00 47.30 247 PRO A N 1
ATOM 1481 C CA . PRO A 1 200 ? 35.320 21.169 49.576 1.00 47.09 247 PRO A CA 1
ATOM 1482 C C . PRO A 1 200 ? 35.459 21.999 48.307 1.00 47.20 247 PRO A C 1
ATOM 1483 O O . PRO A 1 200 ? 35.048 21.543 47.248 1.00 47.34 247 PRO A O 1
ATOM 1487 N N . LEU A 1 201 ? 36.019 23.200 48.421 1.00 47.18 248 LEU A N 1
ATOM 1488 C CA . LEU A 1 201 ? 36.229 24.064 47.263 1.00 47.29 248 LEU A CA 1
ATOM 1489 C C . LEU A 1 201 ? 37.717 24.278 47.049 1.00 48.02 248 LEU A C 1
ATOM 1490 O O . LEU A 1 201 ? 38.436 24.672 47.972 1.00 46.92 248 LEU A O 1
ATOM 1495 N N . THR A 1 202 ? 38.188 24.009 45.838 1.00 47.96 249 THR A N 1
ATOM 1496 C CA . THR A 1 202 ? 39.576 24.292 45.513 1.00 49.33 249 THR A CA 1
ATOM 1497 C C . THR A 1 202 ? 39.658 25.701 44.964 1.00 48.22 249 THR A C 1
ATOM 1498 O O . THR A 1 202 ? 38.998 26.025 43.981 1.00 48.49 249 THR A O 1
ATOM 1502 N N . VAL A 1 203 ? 40.453 26.550 45.600 1.00 45.26 250 VAL A N 1
ATOM 1503 C CA . VAL A 1 203 ? 40.683 27.877 45.052 1.00 45.41 250 VAL A CA 1
ATOM 1504 C C . VAL A 1 203 ? 41.949 27.803 44.204 1.00 49.57 250 VAL A C 1
ATOM 1505 O O . VAL A 1 203 ? 43.040 27.580 44.727 1.00 51.38 250 VAL A O 1
ATOM 1509 N N . ALA A 1 204 ? 41.793 27.962 42.893 1.00 51.80 251 ALA A N 1
ATOM 1510 C CA . ALA A 1 204 ? 42.916 27.866 41.960 1.00 54.84 251 ALA A CA 1
ATOM 1511 C C . ALA A 1 204 ? 43.717 29.157 41.888 1.00 54.00 251 ALA A C 1
ATOM 1512 O O . ALA A 1 204 ? 43.169 30.248 42.050 1.00 53.38 251 ALA A O 1
ATOM 1514 N N . ARG A 1 205 ? 45.018 29.020 41.645 1.00 56.19 252 ARG A N 1
ATOM 1515 C CA . ARG A 1 205 ? 45.875 30.157 41.337 1.00 56.19 252 ARG A CA 1
ATOM 1516 C C . ARG A 1 205 ? 45.445 30.753 40.005 1.00 56.38 252 ARG A C 1
ATOM 1517 O O . ARG A 1 205 ? 45.370 30.042 39.012 1.00 61.82 252 ARG A O 1
ATOM 1525 N N . THR A 1 206 ? 45.139 32.050 39.984 1.00 49.95 253 THR A N 1
ATOM 1526 C CA . THR A 1 206 ? 44.830 32.752 38.729 1.00 51.66 253 THR A CA 1
ATOM 1527 C C . THR A 1 206 ? 45.643 34.033 38.628 1.00 52.09 253 THR A C 1
ATOM 1528 O O . THR A 1 206 ? 46.348 34.413 39.570 1.00 50.82 253 THR A O 1
ATOM 1532 N N . GLN A 1 207 ? 45.508 34.714 37.494 1.00 55.03 254 GLN A N 1
ATOM 1533 C CA . GLN A 1 207 ? 46.182 35.987 37.276 1.00 56.25 254 GLN A CA 1
ATOM 1534 C C . GLN A 1 207 ? 45.573 37.114 38.118 1.00 52.98 254 GLN A C 1
ATOM 1535 O O . GLN A 1 207 ? 46.137 38.205 38.202 1.00 53.62 254 GLN A O 1
ATOM 1541 N N . TYR A 1 208 ? 44.438 36.841 38.757 1.00 48.63 255 TYR A N 1
ATOM 1542 C CA . TYR A 1 208 ? 43.718 37.869 39.496 1.00 46.17 255 TYR A CA 1
ATOM 1543 C C . TYR A 1 208 ? 43.827 37.729 41.019 1.00 43.35 255 TYR A C 1
ATOM 1544 O O . TYR A 1 208 ? 43.449 38.650 41.746 1.00 41.49 255 TYR A O 1
ATOM 1553 N N . ASN A 1 209 ? 44.326 36.590 41.508 1.00 43.82 256 ASN A N 1
ATOM 1554 C CA . ASN A 1 209 ? 44.432 36.383 42.960 1.00 41.38 256 ASN A CA 1
ATOM 1555 C C . ASN A 1 209 ? 45.871 36.315 43.494 1.00 42.01 256 ASN A C 1
ATOM 1556 O O . ASN A 1 209 ? 46.128 35.708 44.546 1.00 40.74 256 ASN A O 1
ATOM 1561 N N . LYS A 1 210 ? 46.791 36.968 42.792 1.00 45.40 257 LYS A N 1
ATOM 1562 C CA . LYS A 1 210 ? 48.208 36.944 43.155 1.00 47.97 257 LYS A CA 1
ATOM 1563 C C . LYS A 1 210 ? 48.508 37.556 44.520 1.00 45.01 257 LYS A C 1
ATOM 1564 O O . LYS A 1 210 ? 49.543 37.250 45.099 1.00 47.04 257 LYS A O 1
ATOM 1570 N N . GLU A 1 211 ? 47.624 38.419 45.025 1.00 52.82 258 GLU A N 1
ATOM 1571 C CA . GLU A 1 211 ? 47.829 39.046 46.334 1.00 51.03 258 GLU A CA 1
ATOM 1572 C C . GLU A 1 211 ? 47.632 38.049 47.473 1.00 51.96 258 GLU A C 1
ATOM 1573 O O . GLU A 1 211 ? 48.036 38.301 48.616 1.00 51.58 258 GLU A O 1
ATOM 1579 N N . VAL A 1 212 ? 46.987 36.927 47.168 1.00 41.68 259 VAL A N 1
ATOM 1580 C CA . VAL A 1 212 ? 46.768 35.880 48.157 1.00 41.41 259 VAL A CA 1
ATOM 1581 C C . VAL A 1 212 ? 47.910 34.877 48.015 1.00 45.40 259 VAL A C 1
ATOM 1582 O O . VAL A 1 212 ? 47.918 34.041 47.110 1.00 46.02 259 VAL A O 1
ATOM 1586 N N . ALA A 1 213 ? 48.890 34.999 48.907 1.00 45.80 260 ALA A N 1
ATOM 1587 C CA . ALA A 1 213 ? 50.156 34.282 48.788 1.00 48.80 260 ALA A CA 1
ATOM 1588 C C . ALA A 1 213 ? 49.941 32.783 48.862 1.00 48.10 260 ALA A C 1
ATOM 1589 O O . ALA A 1 213 ? 50.545 32.015 48.112 1.00 50.93 260 ALA A O 1
ATOM 1591 N N . THR A 1 214 ? 49.092 32.378 49.797 1.00 57.26 261 THR A N 1
ATOM 1592 C CA . THR A 1 214 ? 48.736 30.982 49.964 1.00 58.68 261 THR A CA 1
ATOM 1593 C C . THR A 1 214 ? 47.212 30.869 49.900 1.00 57.74 261 THR A C 1
ATOM 1594 O O . THR A 1 214 ? 46.499 31.422 50.735 1.00 56.03 261 THR A O 1
ATOM 1598 N N . LEU A 1 215 ? 46.711 30.183 48.880 1.00 51.96 262 LEU A N 1
ATOM 1599 C CA . LEU A 1 215 ? 45.265 30.095 48.677 1.00 50.66 262 LEU A CA 1
ATOM 1600 C C . LEU A 1 215 ? 44.612 29.250 49.764 1.00 48.41 262 LEU A C 1
ATOM 1601 O O . LEU A 1 215 ? 45.194 28.267 50.225 1.00 50.48 262 LEU A O 1
ATOM 1606 N N . PRO A 1 216 ? 43.399 29.630 50.182 1.00 40.36 263 PRO A N 1
ATOM 1607 C CA . PRO A 1 216 ? 42.762 28.916 51.292 1.00 38.17 263 PRO A CA 1
ATOM 1608 C C . PRO A 1 216 ? 42.382 27.486 50.912 1.00 42.02 263 PRO A C 1
ATOM 1609 O O . PRO A 1 216 ? 42.050 27.204 49.743 1.00 42.15 263 PRO A O 1
ATOM 1613 N N . GLN A 1 217 ? 42.449 26.589 51.892 1.00 45.62 264 GLN A N 1
ATOM 1614 C CA . GLN A 1 217 ? 42.249 25.168 51.651 1.00 46.55 264 GLN A CA 1
ATOM 1615 C C . GLN A 1 217 ? 41.033 24.626 52.386 1.00 46.22 264 GLN A C 1
ATOM 1616 O O . GLN A 1 217 ? 40.655 23.473 52.194 1.00 48.86 264 GLN A O 1
ATOM 1622 N N . THR A 1 218 ? 40.424 25.456 53.228 1.00 33.08 265 THR A N 1
ATOM 1623 C CA . THR A 1 218 ? 39.341 24.999 54.085 1.00 34.94 265 THR A CA 1
ATOM 1624 C C . THR A 1 218 ? 38.002 25.581 53.656 1.00 34.51 265 THR A C 1
ATOM 1625 O O . THR A 1 218 ? 37.002 25.441 54.365 1.00 35.01 265 THR A O 1
ATOM 1629 N N . LEU A 1 219 ? 37.967 26.251 52.513 1.00 37.87 266 LEU A N 1
ATOM 1630 C CA . LEU A 1 219 ? 36.694 26.800 52.064 1.00 38.05 266 LEU A CA 1
ATOM 1631 C C . LEU A 1 219 ? 35.790 25.686 51.562 1.00 38.86 266 LEU A C 1
ATOM 1632 O O . LEU A 1 219 ? 36.256 24.720 50.949 1.00 42.11 266 LEU A O 1
ATOM 1637 N N . ARG A 1 220 ? 34.501 25.798 51.859 1.00 43.78 267 ARG A N 1
ATOM 1638 C CA . ARG A 1 220 ? 33.542 24.836 51.344 1.00 45.67 267 ARG A CA 1
ATOM 1639 C C . ARG A 1 220 ? 32.415 25.572 50.643 1.00 44.64 267 ARG A C 1
ATOM 1640 O O . ARG A 1 220 ? 32.222 26.775 50.839 1.00 43.47 267 ARG A O 1
ATOM 1648 N N . CYS A 1 221 ? 31.668 24.843 49.828 1.00 43.86 268 CYS A N 1
ATOM 1649 C CA . CYS A 1 221 ? 30.851 25.481 48.818 1.00 45.06 268 CYS A CA 1
ATOM 1650 C C . CYS A 1 221 ? 29.536 24.750 48.584 1.00 45.93 268 CYS A C 1
ATOM 1651 O O . CYS A 1 221 ? 29.495 23.515 48.539 1.00 46.05 268 CYS A O 1
ATOM 1654 N N . VAL A 1 222 ? 28.462 25.526 48.452 1.00 39.70 269 VAL A N 1
ATOM 1655 C CA . VAL A 1 222 ? 27.212 25.020 47.905 1.00 40.07 269 VAL A CA 1
ATOM 1656 C C . VAL A 1 222 ? 26.730 25.974 46.813 1.00 40.06 269 VAL A C 1
ATOM 1657 O O . VAL A 1 222 ? 26.986 27.180 46.880 1.00 39.40 269 VAL A O 1
ATOM 1661 N N . TYR A 1 223 ? 26.075 25.423 45.794 1.00 46.93 270 TYR A N 1
ATOM 1662 C CA . TYR A 1 223 ? 25.467 26.234 44.745 1.00 47.51 270 TYR A CA 1
ATOM 1663 C C . TYR A 1 223 ? 23.963 26.236 44.932 1.00 48.52 270 TYR A C 1
ATOM 1664 O O . TYR A 1 223 ? 23.332 25.175 44.992 1.00 50.58 270 TYR A O 1
ATOM 1673 N N . VAL A 1 224 ? 23.394 27.432 45.030 1.00 41.54 271 VAL A N 1
ATOM 1674 C CA . VAL A 1 224 ? 21.986 27.582 45.369 1.00 43.78 271 VAL A CA 1
ATOM 1675 C C . VAL A 1 224 ? 21.269 28.323 44.245 1.00 44.80 271 VAL A C 1
ATOM 1676 O O . VAL A 1 224 ? 21.790 29.302 43.713 1.00 44.72 271 VAL A O 1
ATOM 1680 N N . LYS A 1 225 ? 20.088 27.844 43.870 1.00 68.15 272 LYS A N 1
ATOM 1681 C CA . LYS A 1 225 ? 19.289 28.515 42.851 1.00 70.92 272 LYS A CA 1
ATOM 1682 C C . LYS A 1 225 ? 18.426 29.598 43.490 1.00 71.87 272 LYS A C 1
ATOM 1683 O O . LYS A 1 225 ? 17.603 29.310 44.362 1.00 72.31 272 LYS A O 1
ATOM 1689 N N . ALA A 1 232 ? 16.550 31.463 37.175 1.00 89.26 279 ALA A N 1
ATOM 1690 C CA . ALA A 1 232 ? 16.724 30.077 37.593 1.00 87.98 279 ALA A CA 1
ATOM 1691 C C . ALA A 1 232 ? 18.189 29.656 37.492 1.00 87.33 279 ALA A C 1
ATOM 1692 O O . ALA A 1 232 ? 18.499 28.567 37.007 1.00 90.22 279 ALA A O 1
ATOM 1694 N N . LYS A 1 233 ? 19.084 30.527 37.951 1.00 74.74 280 LYS A N 1
ATOM 1695 C CA . LYS A 1 233 ? 20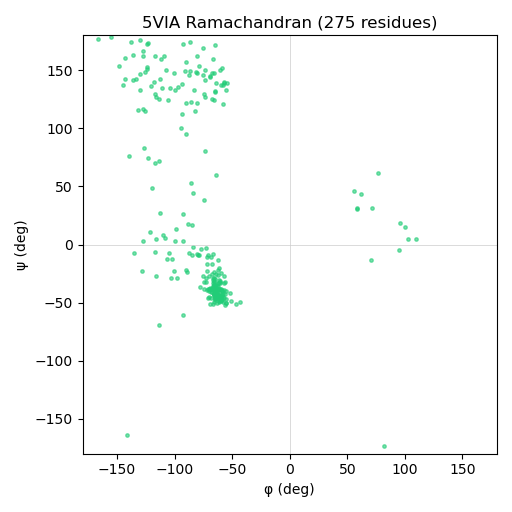.526 30.288 37.866 1.00 73.73 280 LYS A CA 1
ATOM 1696 C C . LYS A 1 233 ? 21.115 30.005 39.249 1.00 68.43 280 LYS A C 1
ATOM 1697 O O . LYS A 1 233 ? 20.491 30.308 40.266 1.00 68.70 280 LYS A O 1
ATOM 1703 N N . LYS A 1 234 ? 22.314 29.428 39.292 1.00 51.69 281 LYS A N 1
ATOM 1704 C CA . LYS A 1 234 ? 22.940 29.100 40.580 1.00 48.91 281 LYS A CA 1
ATOM 1705 C C . LYS A 1 234 ? 23.884 30.188 41.096 1.00 46.79 281 LYS A C 1
ATOM 1706 O O . LYS A 1 234 ? 24.666 30.765 40.334 1.00 47.56 281 LYS A O 1
ATOM 1712 N N . ARG A 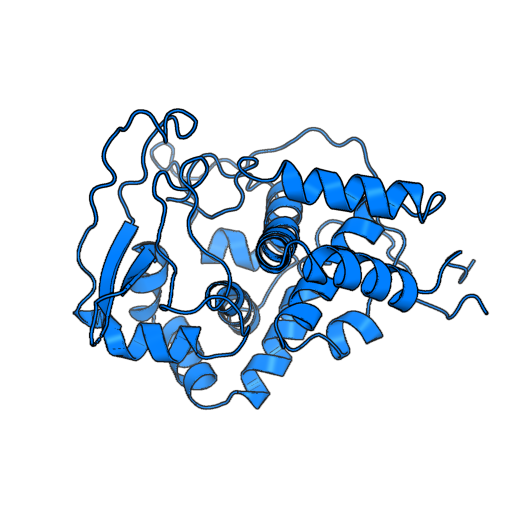1 235 ? 23.796 30.449 42.400 1.00 44.10 282 ARG A N 1
ATOM 1713 C CA . ARG A 1 235 ? 24.698 31.353 43.107 1.00 42.89 282 ARG A CA 1
ATOM 1714 C C . ARG A 1 235 ? 25.689 30.514 43.910 1.00 44.40 282 ARG A C 1
ATOM 1715 O O . ARG A 1 235 ? 25.299 29.552 44.577 1.00 45.12 282 ARG A O 1
ATOM 1723 N N . GLN A 1 236 ? 26.966 30.872 43.855 1.00 38.12 283 GLN A N 1
ATOM 1724 C CA . GLN A 1 236 ? 27.981 30.134 44.586 1.00 38.67 283 GLN A CA 1
ATOM 1725 C C . GLN A 1 236 ? 28.034 30.692 45.996 1.00 37.65 283 GLN A C 1
ATOM 1726 O O . GLN A 1 236 ? 28.234 31.895 46.189 1.00 37.91 283 GLN A O 1
ATOM 1732 N N . CYS A 1 237 ? 27.817 29.820 46.976 1.00 34.25 284 CYS A N 1
ATOM 1733 C CA . CYS A 1 237 ? 27.823 30.216 48.376 1.00 34.07 284 CYS A CA 1
ATOM 1734 C C . CYS A 1 237 ? 28.948 29.487 49.090 1.00 34.36 284 CYS A C 1
ATOM 1735 O O . CYS A 1 237 ? 29.077 28.261 48.978 1.00 34.96 284 CYS A O 1
ATOM 1738 N N . VAL A 1 238 ? 29.760 30.246 49.819 1.00 31.24 285 VAL A N 1
ATOM 1739 C CA . VAL A 1 238 ? 31.049 29.761 50.301 1.00 32.51 285 VAL A CA 1
ATOM 1740 C C . VAL A 1 238 ? 31.183 30.043 51.794 1.00 30.65 285 VAL A C 1
ATOM 1741 O O . VAL A 1 238 ? 30.874 31.147 52.244 1.00 30.11 285 VAL A O 1
ATOM 1745 N N . VAL A 1 239 ? 31.614 29.042 52.563 1.00 32.02 286 VAL A N 1
ATOM 1746 C CA . VAL A 1 239 ? 31.769 29.177 54.016 1.00 31.62 286 VAL A CA 1
ATOM 1747 C C . VAL A 1 239 ? 33.005 28.392 54.457 1.00 33.02 286 VAL A C 1
ATOM 1748 O O . VAL A 1 239 ? 33.290 27.327 53.909 1.00 32.31 286 VAL A O 1
ATOM 1752 N N . ASN A 1 240 ? 33.753 28.930 55.418 1.00 30.56 287 ASN A N 1
ATOM 1753 C CA . ASN A 1 240 ? 34.886 28.215 56.012 1.00 31.75 287 ASN A CA 1
ATOM 1754 C C . ASN A 1 240 ? 34.461 26.873 56.598 1.00 33.39 287 ASN A C 1
ATOM 1755 O O . ASN A 1 240 ? 33.400 26.782 57.223 1.00 32.93 287 ASN A O 1
ATOM 1760 N N . ALA A 1 241 ? 35.285 25.839 56.415 1.00 32.88 288 ALA A N 1
ATOM 1761 C CA . ALA A 1 241 ? 35.046 24.546 57.057 1.00 33.28 288 ALA A CA 1
ATOM 1762 C C . ALA A 1 241 ? 34.849 24.719 58.561 1.00 32.45 288 ALA A C 1
ATOM 1763 O O . ALA A 1 241 ? 33.972 24.089 59.157 1.00 33.87 288 ALA A O 1
ATOM 1765 N N . ALA A 1 242 ? 35.661 25.582 59.163 1.00 32.44 289 ALA A N 1
ATOM 1766 C CA . ALA A 1 242 ? 35.587 25.850 60.608 1.00 33.48 289 ALA A CA 1
ATOM 1767 C C . ALA A 1 242 ? 34.229 26.398 61.066 1.00 33.81 289 ALA A C 1
ATOM 1768 O O . ALA A 1 242 ? 33.744 26.054 62.151 1.00 33.29 289 ALA A O 1
ATOM 1770 N N . GLU A 1 243 ? 33.624 27.260 60.257 1.00 35.58 290 GLU A N 1
ATOM 1771 C CA . GLU A 1 243 ? 32.304 27.808 60.566 1.00 33.76 290 GLU A CA 1
ATOM 1772 C C . GLU A 1 243 ? 31.239 26.710 60.543 1.00 35.89 290 GLU A C 1
ATOM 1773 O O . GLU A 1 243 ? 30.278 26.742 61.320 1.00 35.65 290 GLU A O 1
ATOM 1779 N N . LEU A 1 244 ? 31.414 25.739 59.646 1.00 37.87 291 LEU A N 1
ATOM 1780 C CA . LEU A 1 244 ? 30.500 24.607 59.536 1.00 36.44 291 LEU A CA 1
ATOM 1781 C C . LEU A 1 244 ? 30.733 23.563 60.629 1.00 38.84 291 LEU A C 1
ATOM 1782 O O . LEU A 1 244 ? 29.782 22.948 61.126 1.00 39.80 291 LEU A O 1
ATOM 1787 N N . GLU A 1 245 ? 31.992 23.349 61.000 1.00 46.94 292 GLU A N 1
ATOM 1788 C CA . GLU A 1 245 ? 32.306 22.304 61.969 1.00 49.94 292 GLU A CA 1
ATOM 1789 C C . GLU A 1 245 ? 31.752 22.660 63.343 1.00 50.08 292 GLU A C 1
ATOM 1790 O O . GLU A 1 245 ? 31.454 21.780 64.149 1.00 53.68 292 GLU A O 1
ATOM 1796 N N . LEU A 1 246 ? 31.586 23.955 63.591 1.00 42.59 293 LEU A N 1
ATOM 1797 C CA . LEU A 1 246 ? 31.000 24.429 64.839 1.00 40.65 293 LEU A CA 1
ATOM 1798 C C . LEU A 1 246 ? 29.528 24.024 64.980 1.00 41.40 293 LEU A C 1
ATOM 1799 O O . LEU A 1 246 ? 29.018 23.911 66.096 1.00 40.81 293 LEU A O 1
ATOM 1804 N N . LEU A 1 247 ? 28.859 23.773 63.853 1.00 37.17 294 LEU A N 1
ATOM 1805 C CA . LEU A 1 247 ? 27.492 23.238 63.865 1.00 36.92 294 LEU A CA 1
ATOM 1806 C C . LEU A 1 247 ? 27.419 21.855 64.509 1.00 38.64 294 LEU A C 1
ATOM 1807 O O . LEU A 1 247 ? 26.328 21.366 64.816 1.00 40.68 294 LEU A O 1
ATOM 1812 N N . LYS A 1 248 ? 28.577 21.228 64.709 1.00 48.50 295 LYS A N 1
ATOM 1813 C CA . LYS A 1 248 ? 28.650 19.920 65.353 1.00 51.26 295 LYS A CA 1
ATOM 1814 C C . LYS A 1 248 ? 28.797 20.056 66.864 1.00 51.11 295 LYS A C 1
ATOM 1815 O O . LYS A 1 248 ? 28.498 19.125 67.612 1.00 52.81 295 LYS A O 1
ATOM 1821 N N . ASN A 1 249 ? 29.273 21.211 67.311 1.00 47.37 296 ASN A N 1
ATOM 1822 C CA . ASN A 1 249 ? 29.328 21.481 68.740 1.00 48.25 296 ASN A CA 1
ATOM 1823 C C . ASN A 1 249 ? 27.935 21.783 69.285 1.00 49.01 296 ASN A C 1
ATOM 1824 O O . ASN A 1 249 ? 27.214 22.625 68.745 1.00 48.27 296 ASN A O 1
ATOM 1829 N N . LYS A 1 250 ? 27.566 21.095 70.359 1.00 42.88 297 LYS A N 1
ATOM 1830 C CA . LYS A 1 250 ? 26.218 21.170 70.913 1.00 42.40 297 LYS A CA 1
ATOM 1831 C C . LYS A 1 250 ? 25.762 22.581 71.278 1.00 41.23 297 LYS A C 1
ATOM 1832 O O . LYS A 1 250 ? 24.684 23.012 70.865 1.00 41.56 297 LYS A O 1
ATOM 1838 N N . THR A 1 251 ? 26.572 23.298 72.053 1.00 37.08 298 THR A N 1
ATOM 1839 C CA . THR A 1 251 ? 26.175 24.626 72.515 1.00 37.01 298 THR A CA 1
ATOM 1840 C C . THR A 1 251 ? 26.186 25.661 71.392 1.00 36.63 298 THR A C 1
ATOM 1841 O O . THR A 1 251 ? 25.312 26.531 71.341 1.00 36.86 298 THR A O 1
ATOM 1845 N N . TRP A 1 252 ? 27.180 25.578 70.509 1.00 32.80 299 TRP A N 1
ATOM 1846 C CA . TRP A 1 25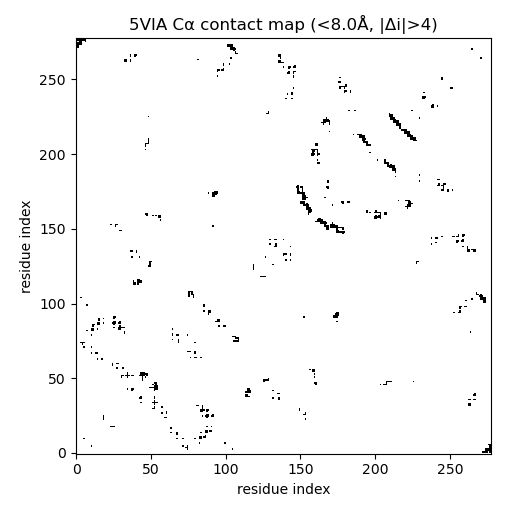2 ? 27.256 26.475 69.352 1.00 33.09 299 TRP A CA 1
ATOM 1847 C C . TRP A 1 252 ? 26.038 26.295 68.446 1.00 34.29 299 TRP A C 1
ATOM 1848 O O . TRP A 1 252 ? 25.394 27.270 68.042 1.00 33.82 299 TRP A O 1
ATOM 1859 N N . ARG A 1 253 ? 25.738 25.043 68.121 1.00 40.33 300 ARG A N 1
ATOM 1860 C CA . ARG A 1 253 ? 24.604 24.725 67.260 1.00 41.17 300 ARG A CA 1
ATOM 1861 C C . ARG A 1 253 ? 23.268 25.180 67.853 1.00 40.25 300 ARG A C 1
ATOM 1862 O O . ARG A 1 253 ? 22.431 25.725 67.138 1.00 39.41 300 ARG A O 1
ATOM 1870 N N . GLU A 1 254 ? 23.060 24.959 69.153 1.00 39.76 301 GLU A N 1
ATOM 1871 C CA . GLU A 1 254 ? 21.819 25.418 69.776 1.00 40.13 301 GLU A CA 1
ATOM 1872 C C . GLU A 1 254 ? 21.653 26.936 69.675 1.00 37.63 301 GLU A C 1
ATOM 1873 O O . GLU A 1 254 ? 20.538 27.431 69.557 1.00 40.10 301 GLU A O 1
ATOM 1879 N N . LEU A 1 255 ? 22.760 27.673 69.696 1.00 29.92 302 LEU A N 1
ATOM 1880 C CA . LEU A 1 255 ? 22.690 29.118 69.491 1.00 29.11 302 LEU A CA 1
ATOM 1881 C C . LEU A 1 255 ? 22.356 29.451 68.027 1.00 32.42 302 LEU A C 1
ATOM 1882 O O . LEU A 1 255 ? 21.589 30.382 67.751 1.00 30.99 302 LEU A O 1
ATOM 1887 N N . VAL A 1 256 ? 22.918 28.687 67.093 1.00 27.31 303 VAL A N 1
ATOM 1888 C CA . VAL A 1 256 ? 22.612 28.885 65.673 1.00 27.42 303 VAL A CA 1
ATOM 1889 C C . VAL A 1 256 ? 21.136 28.561 65.405 1.00 32.88 303 VAL A C 1
ATOM 1890 O O . VAL A 1 256 ? 20.431 29.327 64.746 1.00 33.49 303 VAL A O 1
ATOM 1894 N N . VAL A 1 257 ? 20.669 27.439 65.945 1.00 29.64 304 VAL A N 1
ATOM 1895 C CA . VAL A 1 257 ? 19.270 27.042 65.826 1.00 32.40 304 VAL A CA 1
ATOM 1896 C C . VAL A 1 257 ? 18.335 28.097 66.433 1.00 34.27 304 VAL A C 1
ATOM 1897 O O . VAL A 1 257 ? 17.310 28.460 65.842 1.00 33.60 304 VAL A O 1
ATOM 1901 N N . ARG A 1 258 ? 18.703 28.582 67.612 1.00 35.08 305 ARG A N 1
ATOM 1902 C CA . ARG A 1 258 ? 17.925 29.592 68.317 1.00 36.65 305 ARG A CA 1
ATOM 1903 C C . ARG A 1 258 ? 17.830 30.925 67.560 1.00 35.40 305 ARG A C 1
ATOM 1904 O O . ARG A 1 258 ? 16.754 31.527 67.508 1.00 32.92 305 ARG A O 1
ATOM 1912 N N . TYR A 1 259 ? 18.946 31.373 66.982 1.00 30.74 306 TYR A N 1
ATOM 1913 C CA . TYR A 1 259 ? 19.003 32.646 66.264 1.00 28.20 306 TYR A CA 1
ATOM 1914 C C . TYR A 1 259 ? 18.268 32.537 64.936 1.00 29.78 306 TYR A C 1
ATOM 1915 O O . TYR A 1 259 ? 17.743 33.523 64.427 1.00 30.41 306 TYR A O 1
ATOM 1924 N N . ALA A 1 260 ? 18.237 31.332 64.379 1.00 31.71 307 ALA A N 1
ATOM 1925 C CA . ALA A 1 260 ? 17.540 31.088 63.118 1.00 33.43 307 ALA A CA 1
ATOM 1926 C C . ALA A 1 260 ? 16.036 31.267 63.288 1.00 37.49 307 ALA A C 1
ATOM 1927 O O . ALA A 1 260 ? 15.329 31.649 62.343 1.00 36.53 307 ALA A O 1
ATOM 1929 N N . ALA A 1 261 ? 15.555 30.979 64.497 1.00 34.34 308 ALA A N 1
ATOM 1930 C CA . ALA A 1 261 ? 14.131 31.023 64.794 1.00 36.37 308 ALA A CA 1
ATOM 1931 C C . ALA A 1 261 ? 13.710 32.298 65.523 1.00 35.58 308 ALA A C 1
ATOM 1932 O O . ALA A 1 261 ? 12.530 32.668 65.487 1.00 36.09 308 ALA A O 1
ATOM 1934 N N . ASP A 1 262 ? 14.664 32.944 66.198 1.00 36.26 309 ASP A N 1
ATOM 1935 C CA . ASP A 1 262 ? 14.367 34.046 67.118 1.00 35.62 309 ASP A CA 1
ATOM 1936 C C . ASP A 1 262 ? 15.191 35.284 66.762 1.00 36.39 309 ASP A C 1
ATOM 1937 O O . ASP A 1 262 ? 16.246 35.540 67.356 1.00 33.27 309 ASP A O 1
ATOM 1942 N N . GLU A 1 263 ? 14.702 36.055 65.795 1.00 32.88 310 GLU A N 1
ATOM 1943 C CA . GLU A 1 263 ? 15.435 37.224 65.309 1.00 31.95 310 GLU A CA 1
ATOM 1944 C C . GLU A 1 263 ? 15.590 38.285 66.391 1.00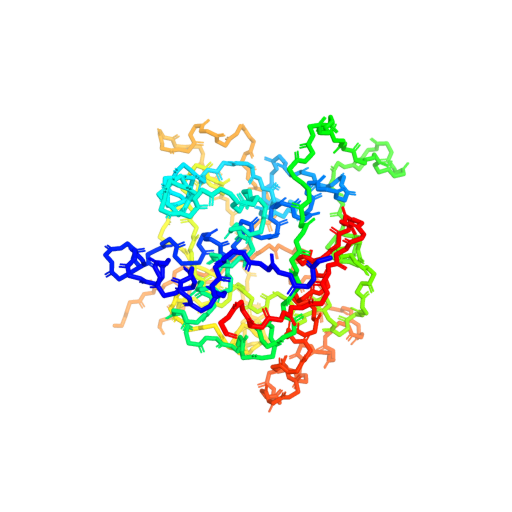 33.23 310 GLU A C 1
ATOM 1945 O O . GLU A 1 263 ? 16.610 38.972 66.455 1.00 29.25 310 GLU A O 1
ATOM 1951 N N . GLU A 1 264 ? 14.582 38.414 67.248 1.00 34.06 311 GLU A N 1
ATOM 1952 C CA . GLU A 1 264 ? 14.633 39.413 68.311 1.00 33.78 311 GLU A CA 1
ATOM 1953 C C . GLU A 1 264 ? 15.789 39.135 69.279 1.00 34.07 311 GLU A C 1
ATOM 1954 O O . GLU A 1 264 ? 16.540 40.051 69.653 1.00 31.89 311 GLU A O 1
ATOM 1960 N N . LEU A 1 265 ? 15.931 37.875 69.683 1.00 34.23 312 LEU A N 1
ATOM 1961 C CA . LEU A 1 265 ? 17.021 37.497 70.580 1.00 35.84 312 LEU A CA 1
ATOM 1962 C C . LEU A 1 265 ? 18.350 37.734 69.885 1.00 35.31 312 LEU A C 1
ATOM 1963 O O . LEU A 1 265 ? 19.277 38.281 70.484 1.00 30.78 312 LEU A O 1
ATOM 1968 N N . TRP A 1 266 ? 18.438 37.338 68.614 1.00 28.89 313 TRP A N 1
ATOM 1969 C CA . TRP A 1 266 ? 19.673 37.547 67.871 1.00 29.46 313 TRP A CA 1
ATOM 1970 C C . TRP A 1 266 ? 20.070 39.023 67.824 1.00 27.01 313 TRP A C 1
ATOM 1971 O O . TRP A 1 266 ? 21.239 39.352 68.043 1.00 25.87 313 TRP A O 1
ATOM 1982 N N . ARG A 1 267 ? 19.115 39.911 67.541 1.00 28.76 314 ARG A N 1
ATOM 1983 C CA . ARG A 1 267 ? 19.434 41.343 67.462 1.00 28.49 314 ARG A CA 1
ATOM 1984 C C . ARG A 1 267 ? 20.031 41.884 68.766 1.00 31.83 314 ARG A C 1
ATOM 1985 O O . ARG A 1 267 ? 20.958 42.708 68.759 1.00 25.87 314 ARG A O 1
ATOM 1993 N N . GLU A 1 268 ? 19.499 41.416 69.887 1.00 34.54 315 GLU A N 1
ATOM 1994 C CA . GLU A 1 268 ? 19.994 41.852 71.190 1.00 33.90 315 GLU A CA 1
ATOM 1995 C C . GLU A 1 268 ? 21.445 41.433 71.385 1.00 30.35 315 GLU A C 1
ATOM 1996 O O . GLU A 1 268 ? 22.301 42.250 71.746 1.00 29.87 315 GLU A O 1
ATOM 2002 N N . GLN A 1 269 ? 21.717 40.155 71.136 1.00 27.36 316 GLN A N 1
ATOM 2003 C CA . GLN A 1 269 ? 23.057 39.596 71.313 1.00 26.74 316 GLN A CA 1
ATOM 2004 C C . GLN A 1 269 ? 24.060 40.189 70.313 1.00 26.44 316 GLN A C 1
ATOM 2005 O O . GLN A 1 269 ? 25.231 40.409 70.640 1.00 23.13 316 GLN A O 1
ATOM 2011 N N . PHE A 1 270 ? 23.590 40.454 69.097 1.00 28.12 317 PHE A N 1
ATOM 2012 C CA . PHE A 1 270 ? 24.440 41.034 68.064 1.00 22.50 317 PHE A CA 1
ATOM 2013 C C . PHE A 1 270 ? 24.950 42.400 68.492 1.00 23.74 317 PHE A C 1
ATOM 2014 O O . PHE A 1 270 ? 26.139 42.689 68.395 1.00 23.77 317 PHE A O 1
ATOM 2022 N N . GLN A 1 271 ? 24.046 43.249 68.961 1.00 23.90 318 GLN A N 1
ATOM 2023 C CA . GLN A 1 271 ? 24.424 44.617 69.281 1.00 24.65 318 GLN A CA 1
ATOM 2024 C C . GLN A 1 271 ? 25.328 44.627 70.496 1.00 24.41 318 GLN A C 1
ATOM 2025 O O . GLN A 1 271 ? 26.286 45.402 70.563 1.00 24.38 318 GLN A O 1
ATOM 2031 N N . SER A 1 272 ? 25.047 43.745 71.446 1.00 25.74 319 SER A N 1
ATOM 2032 C CA . SER A 1 272 ? 25.904 43.636 72.613 1.00 27.37 319 SER A CA 1
ATOM 2033 C C . SER A 1 272 ? 27.313 43.171 72.228 1.00 26.42 319 SER A C 1
ATOM 2034 O O . SER A 1 272 ? 28.317 43.721 72.697 1.00 26.29 319 SER A O 1
ATOM 2037 N N . ALA A 1 273 ? 27.387 42.165 71.361 1.00 26.04 320 ALA A N 1
ATOM 2038 C CA . ALA A 1 273 ? 28.675 41.674 70.874 1.00 24.00 320 ALA A CA 1
ATOM 2039 C C . ALA A 1 273 ? 29.421 42.739 70.078 1.00 26.07 320 ALA A C 1
ATOM 2040 O O . ALA A 1 273 ? 30.633 42.934 70.258 1.00 24.59 320 ALA A O 1
ATOM 2042 N N . PHE A 1 274 ? 28.711 43.411 69.176 1.00 25.26 321 PHE A N 1
ATOM 2043 C CA . PHE A 1 274 ? 29.387 44.348 68.280 1.00 23.29 321 PHE A CA 1
ATOM 2044 C C . PHE A 1 274 ? 29.959 45.503 69.083 1.00 23.74 321 PHE A C 1
ATOM 2045 O O . PHE A 1 274 ? 31.083 45.945 68.851 1.00 23.05 321 PHE A O 1
ATOM 2053 N N . THR A 1 275 ? 29.192 45.983 70.054 1.00 22.60 322 THR A N 1
ATOM 2054 C CA . THR A 1 275 ? 29.695 47.012 70.950 1.00 25.24 322 THR A CA 1
ATOM 2055 C C . THR A 1 275 ? 30.953 46.573 71.722 1.00 25.49 322 THR A C 1
ATOM 2056 O O . THR A 1 275 ? 31.933 47.325 71.782 1.00 25.61 322 THR A O 1
ATOM 2060 N N . LYS A 1 276 ? 30.946 45.382 72.320 1.00 25.07 323 LYS A N 1
ATOM 2061 C CA A LYS A 1 276 ? 32.144 44.878 72.998 0.32 24.87 323 LYS A CA 1
ATOM 2062 C CA B LYS A 1 276 ? 32.144 44.880 73.005 0.68 24.76 323 LYS A CA 1
ATOM 2063 C C . LYS A 1 276 ? 33.330 44.820 72.044 1.00 23.77 323 LYS A C 1
ATOM 2064 O O . LYS A 1 276 ? 34.454 45.184 72.395 1.00 23.33 323 LYS A O 1
ATOM 2075 N N . MET A 1 277 ? 33.080 44.347 70.831 1.00 25.09 324 MET A N 1
ATOM 2076 C CA . MET A 1 277 ? 34.154 44.252 69.851 1.00 24.24 324 MET A CA 1
ATOM 2077 C C . MET A 1 277 ? 34.784 45.604 69.553 1.00 22.58 324 MET A C 1
ATOM 2078 O O . MET A 1 277 ? 36.003 45.731 69.549 1.00 25.66 324 MET A O 1
ATOM 2083 N N . ILE A 1 278 ? 33.963 46.623 69.302 1.00 22.66 325 ILE A N 1
ATOM 2084 C CA . ILE A 1 278 ? 34.514 47.911 68.897 1.00 24.66 325 ILE A CA 1
ATOM 2085 C C . ILE A 1 278 ? 35.062 48.708 70.078 1.00 27.46 325 ILE A C 1
ATOM 2086 O O . ILE A 1 278 ? 35.708 49.731 69.876 1.00 27.16 325 ILE A O 1
ATOM 2091 N N . GLU A 1 279 ? 34.802 48.239 71.301 1.00 24.42 326 GLU A N 1
ATOM 2092 C CA . GLU A 1 279 ? 35.381 48.867 72.495 1.00 26.13 326 GLU A CA 1
ATOM 2093 C C . GLU A 1 279 ? 36.549 48.060 73.038 1.00 24.12 326 GLU A C 1
ATOM 2094 O O . GLU A 1 279 ? 37.306 48.550 73.885 1.00 26.69 326 GLU A O 1
ATOM 2100 N N . SER A 1 280 ? 36.700 46.830 72.552 1.00 24.33 327 SER A N 1
ATOM 2101 C CA . SER A 1 280 ? 37.740 45.922 73.062 1.00 26.14 327 SER A CA 1
ATOM 2102 C C . SER A 1 280 ? 39.155 46.461 72.890 1.00 28.85 327 SER A C 1
ATOM 2103 O O . SER A 1 280 ? 39.506 47.020 71.837 1.00 27.21 327 SER A O 1
ATOM 2106 N N . ASN A 1 281 ? 39.963 46.291 73.937 1.00 25.31 328 ASN A N 1
ATOM 2107 C CA . ASN A 1 281 ? 41.353 46.738 73.945 1.00 26.95 328 ASN A CA 1
ATOM 2108 C C . ASN A 1 281 ? 41.513 48.236 73.710 1.00 27.60 328 ASN A C 1
ATOM 2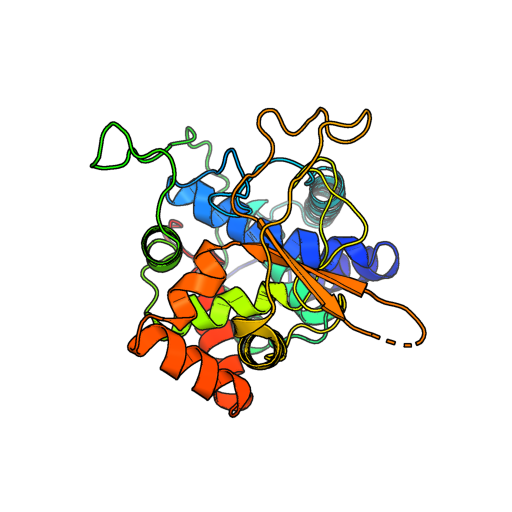109 O O . ASN A 1 281 ? 42.506 48.676 73.130 1.00 32.81 328 ASN A O 1
ATOM 2114 N N . PHE A 1 282 ? 40.522 49.008 74.155 1.00 26.85 329 PHE A N 1
ATOM 2115 C CA . PHE A 1 282 ? 40.647 50.463 74.248 1.00 30.04 329 PHE A CA 1
ATOM 2116 C C . PHE A 1 282 ? 40.501 50.850 75.722 1.00 33.60 329 PHE A C 1
ATOM 2117 O O . PHE A 1 282 ? 39.665 50.291 76.421 1.00 34.91 329 PHE A O 1
ATOM 2125 N N . LYS A 1 283 ? 41.297 51.801 76.197 1.00 35.40 330 LYS A N 1
ATOM 2126 C CA . LYS A 1 283 ? 41.154 52.249 77.582 1.00 37.18 330 LYS A CA 1
ATOM 2127 C C . LYS A 1 283 ? 40.531 53.632 77.727 1.00 33.97 330 LYS A C 1
ATOM 2128 O O . LYS A 1 283 ? 40.679 54.493 76.854 1.00 37.73 330 LYS A O 1
ATOM 2134 N N . ARG A 1 284 ? 39.837 53.830 78.847 1.00 35.08 331 ARG A N 1
ATOM 2135 C CA . ARG A 1 284 ? 39.279 55.128 79.210 1.00 36.95 331 ARG A CA 1
ATOM 2136 C C . ARG A 1 284 ? 38.367 55.685 78.116 1.00 39.22 331 ARG A C 1
ATOM 2137 O O . ARG A 1 284 ? 38.465 56.854 77.750 1.00 40.02 331 ARG A O 1
ATOM 2145 N N . LEU A 1 285 ? 37.491 54.830 77.596 1.00 37.33 332 LEU A N 1
ATOM 2146 C CA . LEU A 1 285 ? 36.438 55.281 76.694 1.00 39.79 332 LEU A CA 1
ATOM 2147 C C . LEU A 1 285 ? 35.421 56.106 77.477 1.00 41.69 332 LEU A C 1
ATOM 2148 O O . LEU A 1 285 ? 35.154 55.834 78.651 1.00 40.36 332 LEU A O 1
ATOM 2153 N N . ARG A 1 286 ? 34.870 57.129 76.836 1.00 43.42 333 ARG A N 1
ATOM 2154 C CA . ARG A 1 286 ? 34.016 58.068 77.543 1.00 48.46 333 ARG A CA 1
ATOM 2155 C C . ARG A 1 286 ? 32.560 57.963 77.113 1.00 47.81 333 ARG A C 1
ATOM 2156 O O . ARG A 1 286 ? 32.263 57.866 75.919 1.00 44.07 333 ARG A O 1
ATOM 2164 N N . PRO A 1 287 ? 31.644 57.952 78.094 1.00 51.40 334 PRO A N 1
ATOM 2165 C CA . PRO A 1 287 ? 30.212 57.977 77.785 1.00 52.62 334 PRO A CA 1
ATOM 2166 C C . PRO A 1 287 ? 29.866 59.204 76.955 1.00 54.66 334 PRO A C 1
ATOM 2167 O O . PRO A 1 287 ? 30.371 60.292 77.223 1.00 59.98 334 PRO A O 1
ATOM 2171 N N . TYR A 1 288 ? 29.032 59.016 75.938 1.00 44.61 335 TYR A N 1
ATOM 2172 C CA . TYR A 1 288 ? 28.722 60.072 74.985 1.00 44.02 335 TYR A CA 1
ATOM 2173 C C . TYR A 1 288 ? 27.768 61.101 75.583 1.00 55.02 335 TYR A C 1
ATOM 2174 O O . TYR A 1 288 ? 26.902 60.773 76.397 1.00 54.64 335 TYR A O 1
ATOM 2183 N N . SER A 1 289 ? 27.952 62.349 75.174 1.00 53.83 336 SER A N 1
ATOM 2184 C CA . SER A 1 289 ? 27.066 63.437 75.550 1.00 61.85 336 SER A CA 1
ATOM 2185 C C . SER A 1 289 ? 26.843 64.231 74.276 1.00 62.35 336 SER A C 1
ATOM 2186 O O . SER A 1 289 ? 27.769 64.383 73.477 1.00 56.21 336 SER A O 1
ATOM 2189 N N . ASP A 1 290 ? 25.626 64.715 74.055 1.00 71.11 337 ASP A N 1
ATOM 2190 C CA . ASP A 1 290 ? 25.378 65.539 72.878 1.00 75.65 337 ASP A CA 1
ATOM 2191 C C . ASP A 1 290 ? 26.141 66.847 73.040 1.00 76.94 337 ASP A C 1
ATOM 2192 O O . ASP A 1 290 ? 25.983 67.535 74.047 1.00 82.46 337 ASP A O 1
ATOM 2197 N N . PRO A 1 291 ? 26.985 67.185 72.051 1.00 63.89 338 PRO A N 1
ATOM 2198 C CA . PRO A 1 291 ? 27.849 68.367 72.123 1.00 67.11 338 PRO A CA 1
ATOM 2199 C C . PRO A 1 291 ? 27.058 69.671 72.089 1.00 78.58 338 PRO A C 1
ATOM 2200 O O . PRO A 1 291 ? 27.587 70.721 72.455 1.00 84.65 338 PRO A O 1
ATOM 2204 N N . ASN A 1 292 ? 25.804 69.593 71.658 1.00 99.23 339 ASN A N 1
ATOM 2205 C CA . ASN A 1 292 ? 24.968 70.773 71.487 1.00 107.43 339 ASN A CA 1
ATOM 2206 C C . ASN A 1 292 ? 24.023 71.011 72.664 1.00 106.26 339 ASN A C 1
ATOM 2207 O O . ASN A 1 292 ? 24.011 70.252 73.631 1.00 102.71 339 ASN A O 1
#

Nearest PDB structures (foldseek):
  5via-assembly1_A  TM=1.004E+00  e=9.509E-50  Leishmania major
  2y6b-assembly1_A-2  TM=7.302E-01  e=4.560E-10  Glycine max
  1lga-assembly2_B  TM=6.598E-01  e=1.020E-05  Phanerodontia chrysosporium
  1mn1-assembly1_A  TM=6.680E-01  e=1.252E-05  Phanerodontia chrysosporium
  1mn2-assembly1_A  TM=6.558E-01  e=1.318E-05  Phanerodontia chrysosporium

Radius of gyration: 18.31 Å; Cα contacts (8 Å, |Δi|>4): 489; chains: 1; bounding box: 40×52×42 Å

Sequence (278 aa):
KIKPKYAREDVVASACKQFEFRPDLAATSIRTAFVLAARRAGFPAETVDESCAVVRGLDDVAGIMNYLSSTYPASSTEDVASLAAIAGIKYLNGPYEAILDQWRWGRNDSDTAPTRNIPKNPNQNVFSIPTILHALGGLTEAECVALLACHSVGEFHENVSGLESATHTGRRYTLNNRYYQFLLEHERAFAPLTVARTQYNKEVATLPQTLRCVYVKAKKRQCVVNAAELELLKNKTWRELVVRYAADEELWREQFQSAFTKKMIESNFKRLRPYSDPN

Organism: Leishmania major (NCBI:txid5664)

InterPro domains:
  IPR002016 Haem peroxidase [PF00141] (110-309)
  IPR002016 Haem peroxidase [PS50873] (88-324)
  IPR010255 Haem peroxidase superfamily [SSF48113] (46-329)
  IPR044831 Heme-binding peroxidase Ccp1-like [PTHR31356] (109-328)

B-factor: mean 40.08, std 14.32, range [17.79, 115.28]

Foldseek 3Di:
DLADPDDLVVLLVLLLVVCVVVVQVLLVLLVVLLLVLLQLLQAQDLACLANLNHPPPCVVVVVSLVVSCVVPPVFDSLLSSLSSNLSSCVQLAHQRVVLSQFDFGDFDPDPDDGHHDDDPDPPDDHDAQCVRLCSLQNADLLLSLLQCLSQVAHADDCQRQNDGQEGAQQYHRHRFLVNLVRCVVCLVVWAWDDRDDDPRNVNSVDHHGQKTWDWDDVGTGIHIDGNSVSVLCVPDVNVVSSVCCNPCRPSSSVSNSVSSSSNSCRSGPDTGGHDHND